Protein AF-A0A9K3CXF6-F1 (afdb_monomer_lite)

Foldseek 3Di:
DPPPPDPDDDDPVVVVVVVVVVVVVVVVVVVVVVVVVVVVVVVFVVLVVVLLVVCPVVPDPVVSVLQFLADPPPGDTGSDVVVSVVCCVVPPVPDDRDDHRDPPPPPPPPCPPPPPPPPDDDPDPDDDDDDDDDDDDDDDDDDDDDDDDDDDDDDDDDDDDDDDPDPPPPPDPPPPPVVPPPPDDDPVVVVVVVVVVVVVVVVVVVVVVVVVVVVVVPD

Sequence (219 aa):
MSGDNVPRSLSEAEVETLRAENRRLREELSQTKKKAKADRRLQSAYEIILRSATLADIPTQERVMAYLNRCTVCERVFGSYEYLAGHYQRRHPDCAIPPKPLPFERPEGTHVGVQACMPGVAKFTQTRTVQSVSIQTTTPEPSPSLPIAVPVPEEEAGESVIEQEEDVTPMRTLVYNVDQYAPIGGQDDIRAGFDHTRAQMAAEREAVLAELVGTRSLQ

Secondary structure (DSSP, 8-state):
-----PPPPPPHHHHHHHHHHHHHHHHHHHHHHHHHHHHHHHHHHHHHHHHHHHTTTSS-HHHHHHTSEE-TTT--EESSHHHHHHHHHHH-TTSPPPPPPPP----TT-----------S----------------PPPPPPPPPPP-----------------------------TT----SS-HHHHHHHHHHHHHHHHHHHHHHHHHHHHTTS--

Radius of gyration: 33.84 Å; chains: 1; bounding box: 85×51×113 Å

Organism: NCBI:txid797122

pLDDT: mean 72.16, std 19.99, range [36.88, 98.56]

Structure (mmCIF, N/CA/C/O backbone):
data_AF-A0A9K3CXF6-F1
#
_entry.id   AF-A0A9K3CXF6-F1
#
loop_
_atom_site.group_PDB
_atom_site.id
_atom_site.type_symbol
_atom_site.label_atom_id
_atom_site.label_alt_id
_atom_site.label_comp_id
_atom_site.label_asym_id
_atom_site.label_entity_id
_atom_site.label_seq_id
_atom_site.pdbx_PDB_ins_code
_atom_site.Cartn_x
_atom_site.Cartn_y
_atom_site.Cartn_z
_atom_site.occupancy
_atom_site.B_iso_or_equiv
_atom_site.auth_seq_id
_atom_site.auth_comp_id
_atom_site.auth_asym_id
_atom_site.auth_atom_id
_atom_site.pdbx_PDB_model_num
ATOM 1 N N . MET A 1 1 ? -5.591 -24.673 52.472 1.00 55.62 1 MET A N 1
ATOM 2 C CA . MET A 1 1 ? -6.217 -23.346 52.620 1.00 55.62 1 MET A CA 1
ATOM 3 C C . MET A 1 1 ? -6.667 -22.897 51.246 1.00 55.62 1 MET A C 1
ATOM 5 O O . MET A 1 1 ? -5.851 -22.417 50.473 1.00 55.62 1 MET A O 1
ATOM 9 N N . SER A 1 2 ? -7.923 -23.173 50.911 1.00 63.84 2 SER A N 1
ATOM 10 C CA . SER A 1 2 ? -8.539 -22.728 49.662 1.00 63.84 2 SER A CA 1
ATOM 11 C C . SER A 1 2 ? -9.077 -21.328 49.926 1.00 63.84 2 SER A C 1
ATOM 13 O O . SER A 1 2 ? -10.069 -21.183 50.628 1.00 63.84 2 SER A O 1
ATOM 15 N N . GLY A 1 3 ? -8.339 -20.303 49.502 1.00 68.81 3 GLY A N 1
ATOM 16 C CA . GLY A 1 3 ? -8.796 -18.922 49.615 1.00 68.81 3 GLY A CA 1
ATOM 17 C C . GLY A 1 3 ? -9.912 -18.688 48.609 1.00 68.81 3 GLY A C 1
ATOM 18 O O . GLY A 1 3 ? -9.666 -18.756 47.405 1.00 68.81 3 GLY A O 1
ATOM 19 N N . ASP A 1 4 ? -11.120 -18.443 49.107 1.00 66.69 4 ASP A N 1
ATOM 20 C CA . ASP A 1 4 ? -12.278 -18.076 48.301 1.00 66.69 4 ASP A CA 1
ATOM 21 C C . ASP A 1 4 ? -11.998 -16.754 47.578 1.00 66.69 4 ASP A C 1
ATOM 23 O O . ASP A 1 4 ? -12.095 -15.663 48.141 1.00 66.69 4 ASP A O 1
ATOM 27 N N . ASN A 1 5 ? -11.611 -16.855 46.309 1.00 78.25 5 ASN A N 1
ATOM 28 C CA . ASN A 1 5 ? -11.461 -15.711 45.425 1.00 78.25 5 ASN A CA 1
ATOM 29 C C . ASN A 1 5 ? -12.846 -15.344 44.886 1.00 78.25 5 ASN A C 1
ATOM 31 O O . ASN A 1 5 ? -13.216 -15.711 43.770 1.00 78.25 5 ASN A O 1
ATOM 35 N N . VAL A 1 6 ? -13.652 -14.697 45.728 1.00 75.88 6 VAL A N 1
ATOM 36 C CA . VAL A 1 6 ? -14.960 -14.190 45.315 1.00 75.88 6 VAL A CA 1
ATOM 37 C C . VAL A 1 6 ? -14.723 -13.019 44.355 1.00 75.88 6 VAL A C 1
ATOM 39 O O . VAL A 1 6 ? -14.112 -12.024 44.758 1.00 75.88 6 VAL A O 1
ATOM 42 N N . PRO A 1 7 ? -15.173 -13.101 43.089 1.00 80.69 7 PRO A N 1
ATOM 43 C CA . PRO A 1 7 ? -15.002 -12.014 42.141 1.00 80.69 7 PRO A CA 1
ATOM 44 C C . PRO A 1 7 ? -15.742 -10.778 42.653 1.00 80.69 7 PRO A C 1
ATOM 46 O O . PRO A 1 7 ? -16.943 -10.810 42.920 1.00 80.69 7 PRO A O 1
ATOM 49 N N . ARG A 1 8 ? -15.004 -9.676 42.799 1.00 90.00 8 ARG A N 1
ATOM 50 C CA . ARG A 1 8 ? -15.562 -8.376 43.168 1.00 90.00 8 ARG A CA 1
ATOM 51 C C . ARG A 1 8 ? -16.560 -7.943 42.094 1.00 90.00 8 ARG A C 1
ATOM 53 O O . ARG A 1 8 ? -16.172 -7.709 40.951 1.00 90.00 8 ARG A O 1
ATOM 60 N N . SER A 1 9 ? -17.829 -7.816 42.472 1.00 92.44 9 SER A N 1
ATOM 61 C CA . SER A 1 9 ? -18.866 -7.254 41.607 1.00 92.44 9 SER A CA 1
ATOM 62 C C . SER A 1 9 ? -18.515 -5.807 41.267 1.00 92.44 9 SER A C 1
ATOM 64 O O . SER A 1 9 ? -18.358 -4.978 42.165 1.00 92.44 9 SER A O 1
ATOM 66 N N . LEU A 1 10 ? -18.364 -5.518 39.976 1.00 95.31 10 LEU A N 1
ATOM 67 C CA . LEU A 1 10 ? -18.162 -4.160 39.482 1.00 95.31 10 LEU A CA 1
ATOM 68 C C . LEU A 1 10 ? -19.474 -3.381 39.573 1.00 95.31 10 LEU A C 1
ATOM 70 O O . LEU A 1 10 ? -20.551 -3.914 39.304 1.00 95.31 10 LEU A O 1
ATOM 74 N N . SER A 1 11 ? -19.371 -2.109 39.931 1.00 97.00 11 SER A N 1
ATOM 75 C CA . SER A 1 11 ? -20.481 -1.167 39.860 1.00 97.00 11 SER A CA 1
ATOM 76 C C . SER A 1 11 ? -20.859 -0.870 38.405 1.00 97.00 11 SER A C 1
ATOM 78 O O . SER A 1 11 ? -20.042 -0.961 37.488 1.00 97.00 11 SER A O 1
ATOM 80 N N . GLU A 1 12 ? -22.106 -0.461 38.182 1.00 96.25 12 GLU A N 1
ATOM 81 C CA . GLU A 1 12 ?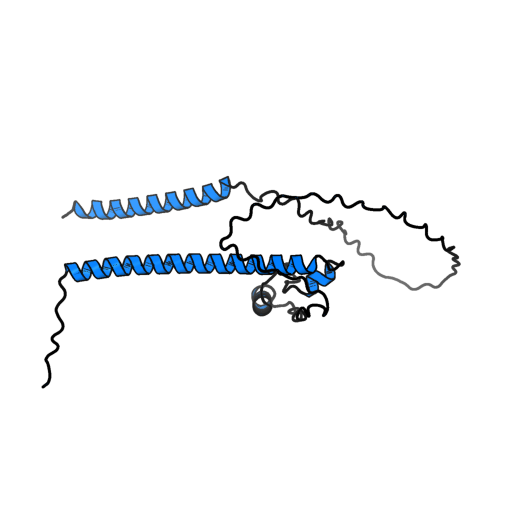 -22.594 -0.091 36.848 1.00 96.25 12 GLU A CA 1
ATOM 82 C C . GLU A 1 12 ? -21.786 1.067 36.229 1.00 96.25 12 GLU A C 1
ATOM 84 O O . GLU A 1 12 ? -21.497 1.061 35.031 1.00 96.25 12 GLU A O 1
ATOM 89 N N . ALA A 1 13 ? -21.323 2.008 37.060 1.00 97.00 13 ALA A N 1
ATOM 90 C CA . ALA A 1 13 ? -20.459 3.109 36.641 1.00 97.00 13 ALA A CA 1
ATOM 91 C C . ALA A 1 13 ? -19.081 2.631 36.142 1.00 97.00 13 ALA A C 1
ATOM 93 O O . ALA A 1 13 ? -18.570 3.139 35.140 1.00 97.00 13 ALA A O 1
ATOM 94 N N . GLU A 1 14 ? -18.486 1.630 36.799 1.00 97.62 14 GLU A N 1
ATOM 95 C CA . GLU A 1 14 ? -17.233 1.011 36.344 1.00 97.62 14 GLU A CA 1
ATOM 96 C C . GLU A 1 14 ? -17.436 0.295 35.003 1.00 97.62 14 GLU A C 1
ATOM 98 O O . GLU A 1 14 ? -16.611 0.429 34.098 1.00 97.62 14 GLU A O 1
ATOM 103 N N . VAL A 1 15 ? -18.564 -0.403 34.827 1.00 96.56 15 VAL A N 1
ATOM 104 C CA . VAL A 1 15 ? -18.892 -1.079 33.563 1.00 96.56 15 VAL A CA 1
ATOM 105 C C . VAL A 1 15 ? -19.051 -0.079 32.415 1.00 96.56 15 VAL A C 1
ATOM 107 O O . VAL A 1 15 ? -18.518 -0.319 31.329 1.00 96.56 15 VAL A O 1
ATOM 110 N N . GLU A 1 16 ? -19.737 1.048 32.622 1.00 97.50 16 GLU A N 1
ATOM 111 C CA . GLU A 1 16 ? -19.880 2.053 31.560 1.00 97.50 16 GLU A CA 1
ATOM 112 C C . GLU A 1 16 ? -18.550 2.744 31.237 1.00 97.50 16 GLU A C 1
ATOM 114 O O . GLU A 1 16 ? -18.241 2.963 30.063 1.00 97.50 16 GLU A O 1
ATOM 119 N N . THR A 1 17 ? -17.709 2.990 32.246 1.00 97.94 17 THR A N 1
ATOM 120 C CA . THR A 1 17 ? -16.352 3.520 32.039 1.00 97.94 17 THR A CA 1
ATOM 121 C C . THR A 1 17 ? -15.521 2.573 31.169 1.00 97.94 17 THR A C 1
ATOM 123 O O . THR A 1 17 ? -14.938 2.998 30.170 1.00 97.94 17 THR A O 1
ATOM 126 N N . LEU A 1 18 ? -15.546 1.269 31.465 1.00 97.88 18 LEU A N 1
ATOM 127 C CA . LEU A 1 18 ? -14.847 0.250 30.674 1.00 97.88 18 LEU A CA 1
ATOM 128 C C . LEU A 1 18 ? -15.393 0.125 29.245 1.00 97.88 18 LEU A C 1
ATOM 130 O O . LEU A 1 18 ? -14.634 -0.141 28.308 1.00 97.88 18 LEU A O 1
ATOM 134 N N . ARG A 1 19 ? -16.702 0.314 29.040 1.00 97.62 19 ARG A N 1
ATOM 135 C CA . ARG A 1 19 ? -17.304 0.337 27.696 1.00 97.62 19 ARG A CA 1
ATOM 136 C C . ARG A 1 19 ? -16.862 1.564 26.908 1.00 97.62 19 ARG A C 1
ATOM 138 O O . ARG A 1 19 ? -16.523 1.426 25.732 1.00 97.62 19 ARG A O 1
ATOM 145 N N . ALA A 1 20 ? -16.839 2.739 27.534 1.00 97.94 20 ALA A N 1
ATOM 146 C CA . ALA A 1 20 ? -16.355 3.968 26.916 1.00 97.94 20 ALA A CA 1
ATOM 147 C C . ALA A 1 20 ? -14.873 3.859 26.529 1.00 97.94 20 ALA A C 1
ATOM 149 O O . ALA A 1 20 ? -14.503 4.193 25.402 1.00 97.94 20 ALA A O 1
ATOM 150 N N . GLU A 1 21 ? -14.045 3.307 27.416 1.00 98.38 21 GLU A N 1
ATOM 151 C CA . GLU A 1 21 ? -12.635 3.042 27.140 1.00 98.38 21 GLU A CA 1
ATOM 152 C C . GLU A 1 21 ? -12.455 2.035 25.995 1.00 98.38 21 GLU A C 1
ATOM 154 O O . GLU A 1 21 ? -11.688 2.287 25.066 1.00 98.38 21 GLU A O 1
ATOM 159 N N . ASN A 1 22 ? -13.230 0.946 25.973 1.00 97.56 22 ASN A N 1
ATOM 160 C CA . ASN A 1 22 ? -13.214 -0.008 24.862 1.00 97.56 22 ASN A CA 1
ATOM 161 C C . ASN A 1 22 ? -13.588 0.636 23.520 1.00 97.56 22 ASN A C 1
ATOM 163 O O . ASN A 1 22 ? -12.978 0.313 22.497 1.00 97.56 22 ASN A O 1
ATOM 167 N N . ARG A 1 23 ? -14.582 1.537 23.495 1.00 98.44 23 ARG A N 1
ATOM 168 C CA . ARG A 1 23 ? -14.943 2.288 22.280 1.00 98.44 23 ARG A CA 1
ATOM 169 C C . ARG A 1 23 ? -13.767 3.144 21.805 1.00 98.44 23 ARG A C 1
ATOM 171 O O . ARG A 1 23 ? -13.360 3.012 20.652 1.00 98.44 23 ARG A O 1
ATOM 178 N N . ARG A 1 24 ? -13.158 3.918 22.709 1.00 98.56 24 ARG A N 1
ATOM 179 C CA . ARG A 1 24 ? -11.984 4.754 22.414 1.00 98.56 24 ARG A CA 1
ATOM 180 C C . ARG A 1 24 ? -10.809 3.932 21.873 1.00 98.56 24 ARG A C 1
ATOM 182 O O . ARG A 1 24 ? -10.245 4.280 20.840 1.00 98.56 24 ARG A O 1
ATOM 189 N N . LEU A 1 25 ? -10.464 2.822 22.526 1.00 98.38 25 LEU A N 1
ATOM 190 C CA . LEU A 1 25 ? -9.359 1.960 22.093 1.00 98.38 25 LEU A CA 1
ATOM 191 C C . LEU A 1 25 ? -9.610 1.361 20.704 1.00 98.38 25 LEU A C 1
ATOM 193 O O . LEU A 1 25 ? -8.692 1.273 19.890 1.00 98.38 25 LEU A O 1
ATOM 197 N N . ARG A 1 26 ? -10.854 0.981 20.386 1.00 98.06 26 ARG A N 1
ATOM 198 C CA . ARG A 1 26 ? -11.213 0.490 19.044 1.00 98.06 26 ARG A CA 1
ATOM 199 C C . ARG A 1 26 ? -11.057 1.567 17.972 1.00 98.06 26 ARG A C 1
ATOM 201 O O . ARG A 1 26 ? -10.592 1.259 16.872 1.00 98.06 26 ARG A O 1
ATOM 208 N N . GLU A 1 27 ? -11.421 2.808 18.275 1.00 98.44 27 GLU A N 1
ATOM 209 C CA . GLU A 1 27 ? -11.230 3.945 17.369 1.00 98.44 27 GLU A CA 1
ATOM 210 C C . GLU A 1 27 ? -9.746 4.235 17.135 1.00 98.44 27 GLU A C 1
ATOM 212 O O . GLU A 1 27 ? -9.322 4.355 15.985 1.00 98.44 27 GLU A O 1
ATOM 217 N N . GLU A 1 28 ? -8.938 4.251 18.194 1.00 98.06 28 GLU A N 1
ATOM 218 C CA . GLU A 1 28 ? -7.487 4.436 18.107 1.00 98.06 28 GLU A CA 1
ATOM 219 C C . GLU A 1 28 ? -6.826 3.323 17.276 1.00 98.06 28 GLU A C 1
ATOM 221 O O . GLU A 1 28 ? -6.026 3.579 16.373 1.00 98.06 28 GLU A O 1
ATOM 226 N N . LEU A 1 29 ? -7.238 2.071 17.481 1.00 97.81 29 LEU A N 1
ATOM 227 C CA . LEU A 1 29 ? -6.767 0.927 16.698 1.00 97.81 29 LEU A CA 1
ATOM 228 C C . LEU A 1 29 ? -7.183 1.043 15.217 1.00 97.81 29 LEU A C 1
ATOM 230 O O . LEU A 1 29 ? -6.407 0.745 14.307 1.00 97.81 29 LEU A O 1
ATOM 234 N N . SER A 1 30 ? -8.394 1.529 14.939 1.00 97.94 30 SER A N 1
ATOM 235 C CA . SER A 1 30 ? -8.843 1.824 13.572 1.00 97.94 30 SER A CA 1
ATOM 236 C C . SER A 1 30 ? -7.993 2.921 12.915 1.00 97.94 30 SER A C 1
ATOM 238 O O . SER A 1 30 ? -7.567 2.774 11.765 1.00 97.94 30 SER A O 1
ATOM 240 N N . GLN A 1 31 ? -7.682 3.996 13.644 1.00 97.94 31 GLN A N 1
ATOM 241 C CA . GLN A 1 31 ? -6.845 5.095 13.157 1.00 97.94 31 GLN A CA 1
ATOM 242 C C . GLN A 1 31 ? -5.403 4.650 12.890 1.00 97.94 31 GLN A C 1
ATOM 244 O O . GLN A 1 31 ? -4.870 4.911 11.808 1.00 97.94 31 GLN A O 1
ATOM 249 N N . THR A 1 32 ? -4.785 3.918 13.817 1.00 95.56 32 THR A N 1
ATOM 250 C CA . THR A 1 32 ? -3.423 3.387 13.642 1.00 95.56 32 THR A CA 1
ATOM 251 C C . THR A 1 32 ? -3.333 2.419 12.463 1.00 95.56 32 THR A C 1
ATOM 253 O O . THR A 1 32 ? -2.401 2.516 11.666 1.00 95.56 32 THR A O 1
ATOM 256 N N . LYS A 1 33 ? -4.340 1.558 12.254 1.00 97.31 33 LYS A N 1
ATOM 257 C CA . LYS A 1 33 ? -4.431 0.704 11.056 1.00 97.31 33 LYS A CA 1
ATOM 258 C C . LYS A 1 33 ? -4.517 1.513 9.760 1.00 97.31 33 LYS A C 1
ATOM 260 O O . LYS A 1 33 ? -3.844 1.170 8.785 1.00 97.31 33 LYS A O 1
ATOM 265 N N . LYS A 1 34 ? -5.323 2.582 9.730 1.00 96.44 34 LYS A N 1
ATOM 266 C CA . LYS A 1 34 ? -5.418 3.482 8.565 1.00 96.44 34 LYS A CA 1
ATOM 267 C C . LYS A 1 34 ? -4.073 4.153 8.276 1.00 96.44 34 LYS A C 1
ATOM 269 O O . LYS A 1 34 ? -3.644 4.145 7.122 1.00 96.44 34 LYS A O 1
ATOM 274 N N . LYS A 1 35 ? -3.388 4.651 9.311 1.00 96.06 35 LYS A N 1
ATOM 275 C CA . LYS A 1 35 ? -2.054 5.257 9.198 1.00 96.06 35 LYS A CA 1
ATOM 276 C C . LYS A 1 35 ? -1.018 4.260 8.674 1.00 96.06 35 LYS A C 1
ATOM 278 O O . LYS A 1 35 ? -0.408 4.515 7.645 1.00 96.06 35 LYS A O 1
ATOM 283 N N . ALA A 1 36 ? -0.920 3.073 9.273 1.00 95.75 36 ALA A N 1
ATOM 284 C CA . ALA A 1 36 ? 0.011 2.032 8.831 1.00 95.75 36 ALA A CA 1
ATOM 285 C C . ALA A 1 36 ? -0.213 1.613 7.365 1.00 95.75 36 ALA A C 1
ATOM 287 O O . ALA A 1 36 ? 0.735 1.324 6.635 1.00 95.75 36 ALA A O 1
ATOM 288 N N . LYS A 1 37 ? -1.470 1.596 6.900 1.00 95.75 37 LYS A N 1
ATOM 289 C CA . LYS A 1 37 ? -1.796 1.332 5.491 1.00 95.75 37 LYS A CA 1
ATOM 290 C C . LYS A 1 37 ? -1.326 2.458 4.564 1.00 95.75 37 LYS A C 1
ATOM 292 O O . LYS A 1 37 ? -0.877 2.161 3.458 1.00 95.75 37 LYS A O 1
ATOM 297 N N . ALA A 1 38 ? -1.446 3.718 4.982 1.00 93.38 38 ALA A N 1
ATOM 298 C CA . ALA A 1 38 ? -0.934 4.862 4.230 1.00 93.38 38 ALA A CA 1
ATOM 299 C C . ALA A 1 38 ? 0.603 4.847 4.171 1.00 93.38 38 ALA A C 1
ATOM 301 O O . ALA A 1 38 ? 1.163 4.962 3.084 1.00 93.38 38 ALA A O 1
ATOM 302 N N . ASP A 1 39 ? 1.266 4.576 5.296 1.00 90.44 39 ASP A N 1
ATOM 303 C CA . ASP A 1 39 ? 2.729 4.501 5.382 1.00 90.44 39 ASP A CA 1
ATOM 304 C C . ASP A 1 39 ? 3.295 3.400 4.474 1.00 90.44 39 ASP A C 1
ATOM 306 O O . ASP A 1 39 ? 4.235 3.640 3.719 1.00 90.44 39 ASP A O 1
ATOM 310 N N . ARG A 1 40 ? 2.668 2.213 4.440 1.00 91.50 40 ARG A N 1
ATOM 311 C CA . ARG A 1 40 ? 3.058 1.138 3.506 1.00 91.50 40 ARG A CA 1
ATOM 312 C C . ARG A 1 40 ? 2.939 1.550 2.037 1.00 91.50 40 ARG A C 1
ATOM 314 O O . ARG A 1 40 ? 3.759 1.139 1.220 1.00 91.50 40 ARG A O 1
ATOM 321 N N . ARG A 1 41 ? 1.922 2.343 1.679 1.00 88.31 41 ARG A N 1
ATOM 322 C CA . ARG A 1 41 ? 1.768 2.857 0.305 1.00 88.31 41 ARG A CA 1
ATOM 323 C C . ARG A 1 41 ? 2.874 3.849 -0.036 1.00 88.31 41 ARG A C 1
ATOM 325 O O . ARG A 1 41 ? 3.419 3.773 -1.131 1.00 88.31 41 ARG A O 1
ATOM 332 N N . LEU A 1 42 ? 3.215 4.733 0.900 1.00 87.44 42 LEU A N 1
ATOM 333 C CA . LEU A 1 42 ? 4.295 5.700 0.731 1.00 87.44 42 LEU A CA 1
ATOM 334 C C . LEU A 1 42 ? 5.656 5.004 0.592 1.00 87.44 42 LEU A C 1
ATOM 336 O O . LEU A 1 42 ? 6.401 5.315 -0.331 1.00 87.44 42 LEU A O 1
ATOM 340 N N . GLN A 1 43 ? 5.948 4.017 1.445 1.00 84.50 43 GLN A N 1
ATOM 341 C CA . GLN A 1 43 ? 7.165 3.202 1.350 1.00 84.50 43 GLN A CA 1
ATOM 342 C C . GLN A 1 43 ? 7.258 2.482 0.005 1.00 84.50 43 GLN A C 1
ATOM 344 O O . GLN A 1 43 ? 8.287 2.557 -0.657 1.00 84.50 43 GLN A O 1
ATOM 349 N N . SER A 1 44 ? 6.167 1.855 -0.445 1.00 84.38 44 SER A N 1
ATOM 350 C CA . SER A 1 44 ? 6.139 1.197 -1.754 1.00 84.38 44 SER A CA 1
ATOM 351 C C . SER A 1 44 ? 6.376 2.177 -2.908 1.00 84.38 44 SER A C 1
ATOM 353 O O . SER A 1 44 ? 7.043 1.808 -3.870 1.00 84.38 44 SER A O 1
ATOM 355 N N . ALA A 1 45 ? 5.851 3.404 -2.838 1.00 80.31 45 ALA A N 1
ATOM 356 C CA . ALA A 1 45 ? 6.115 4.429 -3.847 1.00 80.31 45 ALA A CA 1
ATOM 357 C C . ALA A 1 45 ? 7.586 4.872 -3.826 1.00 80.31 45 ALA A C 1
ATOM 359 O O . ALA A 1 45 ? 8.212 4.975 -4.879 1.00 80.31 45 ALA A O 1
ATOM 360 N N . TYR A 1 46 ? 8.153 5.070 -2.635 1.00 75.31 46 TYR A N 1
ATOM 361 C CA . TYR A 1 46 ? 9.555 5.441 -2.470 1.00 75.31 46 TYR A CA 1
ATOM 362 C C . TYR A 1 46 ? 10.505 4.357 -2.993 1.00 75.31 46 TYR A C 1
ATOM 364 O O . TYR A 1 46 ? 11.458 4.677 -3.694 1.00 75.31 46 TYR A O 1
ATOM 372 N N . GLU A 1 47 ? 10.216 3.076 -2.745 1.00 78.81 47 GLU A N 1
ATOM 373 C CA . GLU A 1 47 ? 10.990 1.965 -3.312 1.00 78.81 47 GLU A CA 1
ATOM 374 C C . GLU A 1 47 ? 10.968 1.953 -4.843 1.00 78.81 47 GLU A C 1
ATOM 376 O O . GLU A 1 47 ? 11.994 1.692 -5.470 1.00 78.81 47 GLU A O 1
ATOM 381 N N . ILE A 1 48 ? 9.822 2.256 -5.459 1.00 78.94 48 ILE A N 1
ATOM 382 C CA . ILE A 1 48 ? 9.711 2.347 -6.920 1.00 78.94 48 ILE A CA 1
ATOM 383 C C . ILE A 1 48 ? 10.558 3.511 -7.442 1.00 78.94 48 ILE A C 1
ATOM 385 O O . ILE A 1 48 ? 11.323 3.325 -8.388 1.00 78.94 48 ILE A O 1
ATOM 389 N N . ILE A 1 49 ? 10.466 4.684 -6.805 1.00 74.94 49 ILE A N 1
ATOM 390 C CA . ILE A 1 49 ? 11.257 5.864 -7.176 1.00 74.94 49 ILE A CA 1
ATOM 391 C C . ILE A 1 49 ? 12.751 5.562 -7.039 1.00 74.94 49 ILE A C 1
ATOM 393 O O . ILE A 1 49 ? 13.501 5.791 -7.984 1.00 74.94 49 ILE A O 1
ATOM 397 N N . LEU A 1 50 ? 13.187 4.989 -5.915 1.00 73.19 50 LEU A N 1
ATOM 398 C CA . LEU A 1 50 ? 14.586 4.621 -5.705 1.00 73.19 50 LEU A CA 1
ATOM 399 C C . LEU A 1 50 ? 15.081 3.623 -6.750 1.00 73.19 50 LEU A C 1
ATOM 401 O O . LEU A 1 50 ? 16.154 3.837 -7.306 1.00 73.19 50 LEU A O 1
ATOM 405 N N . ARG A 1 51 ? 14.296 2.583 -7.069 1.00 71.88 51 ARG A N 1
ATOM 406 C CA . ARG A 1 51 ? 14.647 1.646 -8.147 1.00 71.88 51 ARG A CA 1
ATOM 407 C C . ARG A 1 51 ? 14.789 2.374 -9.478 1.00 71.88 51 ARG A C 1
ATOM 409 O O . ARG A 1 51 ? 15.774 2.159 -10.170 1.00 71.88 51 ARG A O 1
ATOM 416 N N . SER A 1 52 ? 13.864 3.271 -9.819 1.00 69.00 52 SER A N 1
ATOM 417 C CA . S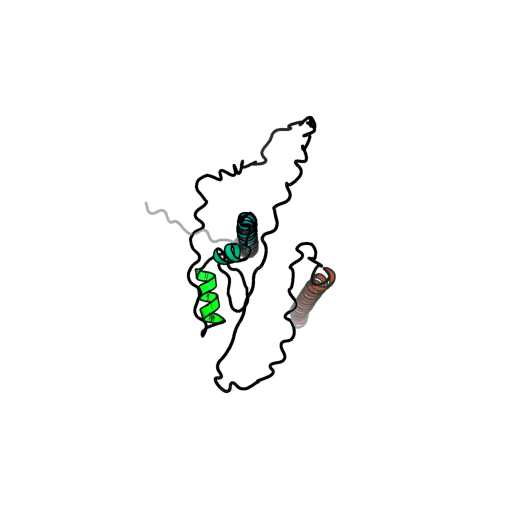ER A 1 52 ? 13.965 4.045 -11.062 1.00 69.00 52 SER A CA 1
ATOM 418 C C . SER A 1 52 ? 15.182 4.980 -11.089 1.00 69.00 52 SER A C 1
ATOM 420 O O . SER A 1 52 ? 15.852 5.065 -12.112 1.00 69.00 52 SER A O 1
ATOM 422 N N . ALA A 1 53 ? 15.528 5.607 -9.961 1.00 66.12 53 ALA A N 1
ATOM 423 C CA . ALA A 1 53 ? 16.665 6.516 -9.850 1.00 66.12 53 ALA A CA 1
ATOM 424 C C . ALA A 1 53 ? 18.010 5.779 -9.936 1.00 66.12 53 ALA A C 1
ATOM 426 O O . ALA A 1 53 ? 18.903 6.235 -10.640 1.00 66.12 53 ALA A O 1
ATOM 427 N N . THR A 1 54 ? 18.152 4.606 -9.302 1.00 63.44 54 THR A N 1
ATOM 428 C CA . THR A 1 54 ? 19.370 3.776 -9.431 1.00 63.44 54 THR A CA 1
ATOM 429 C C . THR A 1 54 ? 19.615 3.278 -10.851 1.00 63.44 54 THR A C 1
ATOM 431 O O . THR A 1 54 ? 20.724 2.880 -11.187 1.00 63.44 54 THR A O 1
ATOM 434 N N . LEU A 1 55 ? 18.574 3.280 -11.679 1.00 61.94 55 LEU A N 1
ATOM 435 C CA . LEU A 1 55 ? 18.635 2.842 -13.062 1.00 61.94 55 LEU A CA 1
ATOM 436 C C . LEU A 1 55 ? 18.863 4.019 -14.033 1.00 61.94 55 LEU A C 1
ATOM 438 O O . LEU A 1 55 ? 19.102 3.773 -15.210 1.00 61.94 55 LEU A O 1
ATOM 442 N N . ALA A 1 56 ? 18.837 5.274 -13.563 1.00 60.56 56 ALA A N 1
ATOM 443 C CA . ALA A 1 56 ? 19.036 6.462 -14.399 1.00 60.56 56 ALA A CA 1
ATOM 444 C C . ALA A 1 56 ? 20.468 6.592 -14.958 1.00 60.56 56 ALA A C 1
ATOM 446 O O . ALA A 1 56 ? 20.645 7.169 -16.026 1.00 60.56 56 ALA A O 1
ATOM 447 N N . ASP A 1 57 ? 21.469 5.998 -14.296 1.00 59.12 57 ASP A N 1
ATOM 448 C CA . ASP A 1 57 ? 22.850 5.919 -14.804 1.00 59.12 57 ASP A CA 1
ATOM 449 C C . ASP A 1 57 ? 23.036 4.823 -15.872 1.00 59.12 57 ASP A C 1
ATOM 451 O O . ASP A 1 57 ? 24.113 4.689 -16.457 1.00 59.12 57 ASP A O 1
ATOM 455 N N . ILE A 1 58 ? 22.000 4.019 -16.151 1.00 58.97 58 ILE A N 1
ATOM 456 C CA . ILE A 1 58 ? 22.028 3.044 -17.241 1.00 58.97 58 ILE A CA 1
ATOM 457 C C . ILE A 1 58 ? 21.591 3.768 -18.524 1.00 58.97 58 ILE A C 1
ATOM 459 O O . ILE A 1 58 ? 20.428 4.153 -18.633 1.00 58.97 58 ILE A O 1
ATOM 463 N N . PRO A 1 59 ? 22.467 3.912 -19.536 1.00 55.31 59 PRO A N 1
ATOM 464 C CA . PRO A 1 59 ? 22.256 4.791 -20.695 1.00 55.31 59 PRO A CA 1
ATOM 465 C C . PRO A 1 59 ? 21.131 4.356 -21.655 1.00 55.31 59 PRO A C 1
ATOM 467 O O . PRO A 1 59 ? 20.970 4.934 -22.723 1.00 55.31 59 PRO A O 1
ATOM 470 N N . THR A 1 60 ? 20.344 3.334 -21.309 1.00 66.00 60 THR A N 1
ATOM 471 C CA . THR A 1 60 ? 19.231 2.837 -22.126 1.00 66.00 60 THR A CA 1
ATOM 472 C C . THR A 1 60 ? 18.001 2.599 -21.254 1.00 66.00 60 THR A C 1
ATOM 474 O O . THR A 1 60 ? 17.976 1.712 -20.401 1.00 66.00 60 THR A O 1
ATOM 477 N N . GLN A 1 61 ? 16.948 3.381 -21.505 1.00 64.44 61 GLN A N 1
ATOM 478 C CA . GLN A 1 61 ? 15.628 3.268 -20.872 1.00 64.44 61 GLN A CA 1
ATOM 479 C C . GLN A 1 61 ? 15.061 1.834 -20.932 1.00 64.44 61 GLN A C 1
ATOM 481 O O . GLN A 1 61 ? 14.361 1.398 -20.020 1.00 64.44 61 GLN A O 1
ATOM 486 N N . GLU A 1 62 ? 15.414 1.063 -21.963 1.00 67.62 62 GLU A N 1
ATOM 487 C CA . GLU A 1 62 ? 15.023 -0.343 -22.119 1.00 67.62 62 GLU A CA 1
ATOM 488 C C . GLU A 1 62 ? 15.603 -1.256 -21.033 1.00 67.62 62 GLU A C 1
ATOM 490 O O . GLU A 1 62 ? 14.896 -2.116 -20.503 1.00 67.62 62 GLU A O 1
ATOM 495 N N . ARG A 1 63 ? 16.863 -1.042 -20.630 1.00 67.38 63 ARG A N 1
ATOM 496 C CA . ARG A 1 63 ? 17.482 -1.831 -19.557 1.00 67.38 63 ARG A CA 1
ATOM 497 C C . ARG A 1 63 ? 16.812 -1.558 -18.221 1.00 67.38 63 ARG A C 1
ATOM 499 O O . ARG A 1 63 ? 16.565 -2.492 -17.472 1.00 67.38 63 ARG A O 1
ATOM 506 N N . VAL A 1 64 ? 16.447 -0.306 -17.950 1.00 68.38 64 VAL A N 1
ATOM 507 C CA . VAL A 1 64 ? 15.707 0.091 -16.741 1.00 68.38 64 VAL A CA 1
ATOM 508 C C . VAL A 1 64 ? 14.388 -0.674 -16.625 1.00 68.38 64 VAL A C 1
ATOM 510 O O . VAL A 1 64 ? 14.061 -1.208 -15.565 1.00 68.38 64 VAL A O 1
ATOM 513 N N . MET A 1 65 ? 13.648 -0.776 -17.730 1.00 70.94 65 MET A N 1
ATOM 514 C CA . MET A 1 65 ? 12.357 -1.465 -17.763 1.00 70.94 65 MET A CA 1
ATOM 515 C C . MET A 1 65 ? 12.481 -2.972 -17.515 1.00 70.94 65 MET A C 1
ATOM 517 O O . MET A 1 65 ? 11.566 -3.555 -16.936 1.00 70.94 65 MET A O 1
ATOM 521 N N . ALA A 1 66 ? 13.615 -3.588 -17.865 1.00 75.56 66 ALA A N 1
ATOM 522 C CA . ALA A 1 66 ? 13.867 -5.010 -17.630 1.00 75.56 66 ALA A CA 1
ATOM 523 C C . ALA A 1 66 ? 14.015 -5.378 -16.139 1.00 75.56 66 ALA A C 1
ATOM 525 O O . ALA A 1 66 ? 13.801 -6.533 -15.775 1.00 75.56 66 ALA A O 1
ATOM 526 N N . TYR A 1 67 ? 14.345 -4.416 -15.267 1.00 77.00 67 TYR A N 1
ATOM 527 C CA . TYR A 1 67 ? 14.507 -4.646 -13.822 1.00 77.00 67 TYR A CA 1
ATOM 528 C C . TYR A 1 67 ? 13.248 -4.332 -12.999 1.00 77.00 67 TYR A C 1
ATOM 530 O O . TYR A 1 67 ? 13.210 -4.579 -11.790 1.00 77.00 67 TYR A O 1
ATOM 538 N N . LEU A 1 68 ? 12.204 -3.778 -13.621 1.00 83.25 68 LEU A N 1
ATOM 539 C CA . LEU A 1 68 ? 10.963 -3.417 -12.941 1.00 83.25 68 LEU A CA 1
ATOM 540 C C . LEU A 1 68 ? 9.912 -4.519 -13.103 1.00 83.25 68 LEU A C 1
ATOM 542 O O . LEU A 1 68 ? 9.708 -5.059 -14.185 1.00 83.25 68 LEU A O 1
ATOM 546 N N . ASN A 1 69 ? 9.164 -4.808 -12.033 1.00 90.25 69 ASN A N 1
ATOM 547 C CA . ASN A 1 69 ? 7.981 -5.668 -12.127 1.00 90.25 69 ASN A CA 1
ATOM 548 C C . ASN A 1 69 ? 6.841 -4.864 -12.774 1.00 90.25 69 ASN A C 1
ATOM 550 O O . ASN A 1 69 ? 5.996 -4.312 -12.068 1.00 90.25 69 ASN A O 1
ATOM 554 N N . ARG A 1 70 ? 6.845 -4.735 -14.101 1.00 90.19 70 ARG A N 1
ATOM 555 C CA . ARG A 1 70 ? 5.883 -3.936 -14.875 1.00 90.19 70 ARG A CA 1
ATOM 556 C C . ARG A 1 70 ? 4.952 -4.835 -15.685 1.00 90.19 70 ARG A C 1
ATOM 558 O O . ARG A 1 70 ? 5.380 -5.838 -16.243 1.00 90.19 70 ARG A O 1
ATOM 565 N N . CYS A 1 71 ? 3.677 -4.466 -15.767 1.00 93.31 71 CYS A N 1
ATOM 566 C CA . CYS A 1 71 ? 2.739 -5.089 -16.697 1.00 93.31 71 CYS A CA 1
ATOM 567 C C . CYS A 1 71 ? 2.985 -4.566 -18.113 1.00 93.31 71 CYS A C 1
ATOM 569 O O . CYS A 1 71 ? 2.968 -3.359 -18.323 1.00 93.31 71 CYS A O 1
ATOM 571 N N . THR A 1 72 ? 3.184 -5.452 -19.084 1.00 92.12 72 THR A N 1
ATOM 572 C CA . THR A 1 72 ? 3.409 -5.075 -20.489 1.00 92.12 72 THR A CA 1
ATOM 573 C C . THR A 1 72 ? 2.127 -4.666 -21.214 1.00 92.12 72 THR A C 1
ATOM 575 O O . THR A 1 72 ? 2.208 -4.041 -22.261 1.00 92.12 72 THR A O 1
ATOM 578 N N . VAL A 1 73 ? 0.953 -4.980 -20.654 1.00 94.00 73 VAL A N 1
ATOM 579 C CA . VAL A 1 73 ? -0.353 -4.670 -21.263 1.00 94.00 73 VAL A CA 1
ATOM 580 C C . VAL A 1 73 ? -0.877 -3.299 -20.830 1.00 94.00 73 VAL A C 1
ATOM 582 O O . VAL A 1 73 ? -1.351 -2.531 -21.656 1.00 94.00 73 VAL A O 1
ATOM 585 N N . CYS A 1 74 ? -0.809 -2.979 -19.531 1.00 93.44 74 CYS A N 1
ATOM 586 C CA . CYS A 1 74 ? -1.319 -1.712 -18.979 1.00 93.44 74 CYS A CA 1
ATOM 587 C C . CYS A 1 74 ? -0.240 -0.826 -18.345 1.00 93.44 74 CYS A C 1
ATOM 589 O O . CYS A 1 74 ? -0.556 0.142 -17.655 1.00 93.44 74 CYS A O 1
ATOM 591 N N . GLU A 1 75 ? 1.030 -1.194 -18.515 1.00 88.50 75 GLU A N 1
ATOM 592 C CA . GLU A 1 75 ? 2.207 -0.411 -18.126 1.00 88.50 75 GLU A CA 1
ATOM 593 C C . GLU A 1 75 ? 2.386 -0.138 -16.624 1.00 88.50 75 GLU A C 1
ATOM 595 O O . GLU A 1 75 ? 3.322 0.552 -16.215 1.00 88.50 75 GLU A O 1
ATOM 600 N N . ARG A 1 76 ? 1.534 -0.716 -15.772 1.00 87.94 76 ARG A N 1
ATOM 601 C CA . ARG A 1 76 ? 1.562 -0.509 -14.322 1.00 87.94 76 ARG A CA 1
ATOM 602 C C . ARG A 1 76 ? 2.778 -1.178 -13.677 1.00 87.94 76 ARG A C 1
ATOM 604 O O . ARG A 1 76 ? 3.059 -2.343 -13.949 1.00 87.94 76 ARG A O 1
ATOM 611 N N . VAL A 1 77 ? 3.456 -0.462 -12.777 1.00 87.62 77 VAL A N 1
ATOM 612 C CA . VAL A 1 77 ? 4.632 -0.951 -12.034 1.00 87.62 77 VAL A CA 1
ATOM 613 C C . VAL A 1 77 ? 4.230 -1.449 -10.644 1.00 87.62 77 VAL A C 1
ATOM 615 O O . VAL A 1 77 ? 3.394 -0.846 -9.967 1.00 87.62 77 VAL A O 1
ATOM 618 N N . PHE A 1 78 ? 4.840 -2.550 -10.211 1.00 87.88 78 PHE A N 1
ATOM 619 C CA . PHE A 1 78 ? 4.582 -3.215 -8.939 1.00 87.88 78 PHE A CA 1
ATOM 620 C C . PHE A 1 78 ? 5.864 -3.320 -8.103 1.00 87.88 78 PHE A C 1
ATOM 622 O O . PHE A 1 78 ? 6.966 -3.490 -8.624 1.00 87.88 78 PHE A O 1
ATOM 629 N N . GLY A 1 79 ? 5.724 -3.265 -6.776 1.00 83.50 79 GLY A N 1
ATOM 630 C CA . GLY A 1 79 ? 6.860 -3.430 -5.860 1.00 83.50 79 GLY A CA 1
ATOM 631 C C . GLY A 1 79 ? 7.439 -4.852 -5.860 1.00 83.50 79 GLY A C 1
ATOM 632 O O . GLY A 1 79 ? 8.650 -5.021 -5.704 1.00 83.50 79 GLY A O 1
ATOM 633 N N . SER A 1 80 ? 6.596 -5.864 -6.113 1.00 88.44 80 SER A N 1
ATOM 634 C CA . SER A 1 80 ? 6.984 -7.281 -6.127 1.00 88.44 80 SER A CA 1
ATOM 635 C C . SER A 1 80 ? 6.398 -8.056 -7.304 1.00 88.44 80 SER A C 1
ATOM 637 O O . SER A 1 80 ? 5.329 -7.711 -7.817 1.00 88.44 80 SER A O 1
ATOM 639 N N . TYR A 1 81 ? 7.075 -9.141 -7.677 1.00 92.88 81 TYR A N 1
ATOM 640 C CA . TYR A 1 81 ? 6.670 -10.019 -8.771 1.00 92.88 81 TYR A CA 1
ATOM 641 C C . TYR A 1 81 ? 5.371 -10.779 -8.462 1.00 92.88 81 TYR A C 1
ATOM 643 O O . TYR A 1 81 ? 4.535 -10.946 -9.344 1.00 92.88 81 TYR A O 1
ATOM 651 N N . GLU A 1 82 ? 5.117 -11.167 -7.207 1.00 95.56 82 GLU A N 1
ATOM 652 C CA . GLU A 1 82 ? 3.873 -11.860 -6.833 1.00 95.56 82 GLU A CA 1
ATOM 653 C C . GLU A 1 82 ? 2.642 -10.966 -7.053 1.00 95.56 82 GLU A C 1
ATOM 655 O O . GLU A 1 82 ? 1.584 -11.434 -7.481 1.00 95.56 82 GLU A O 1
ATOM 660 N N . TYR A 1 83 ? 2.781 -9.654 -6.820 1.00 94.62 83 TYR A N 1
ATOM 661 C CA . TYR A 1 83 ? 1.717 -8.689 -7.104 1.00 94.62 83 TYR A CA 1
ATOM 662 C C . TYR A 1 83 ? 1.479 -8.514 -8.605 1.00 94.62 83 TYR A C 1
ATOM 664 O O . TYR A 1 83 ? 0.322 -8.387 -9.011 1.00 94.62 83 TYR A O 1
ATOM 672 N N . LEU A 1 84 ? 2.542 -8.539 -9.414 1.00 95.75 84 LEU A N 1
ATOM 673 C CA . LEU A 1 84 ? 2.448 -8.538 -10.874 1.00 95.75 84 LEU A CA 1
ATOM 674 C C . LEU A 1 84 ? 1.729 -9.802 -11.372 1.00 95.75 84 LEU A C 1
ATOM 676 O O . LEU A 1 84 ? 0.760 -9.698 -12.120 1.00 95.75 84 LEU A O 1
ATOM 680 N N . ALA A 1 85 ? 2.121 -10.983 -10.891 1.00 97.00 85 ALA A N 1
ATOM 681 C CA . ALA A 1 85 ? 1.500 -12.249 -11.274 1.00 97.00 85 ALA A CA 1
ATOM 682 C C . ALA A 1 85 ? -0.000 -12.285 -10.928 1.00 97.00 85 ALA A C 1
ATOM 684 O O . ALA A 1 85 ? -0.841 -12.580 -11.778 1.00 97.00 85 ALA A O 1
ATOM 685 N N . GLY A 1 86 ? -0.364 -11.880 -9.706 1.00 97.56 86 GLY A N 1
ATOM 686 C CA . GLY A 1 86 ? -1.769 -11.768 -9.305 1.00 97.56 86 GLY A CA 1
ATOM 687 C C . GLY A 1 86 ? -2.537 -10.659 -10.040 1.00 97.56 86 GLY A C 1
ATOM 688 O O . GLY A 1 86 ? -3.769 -10.672 -10.080 1.00 97.56 86 GLY A O 1
ATOM 689 N N . HIS A 1 87 ? -1.853 -9.660 -10.604 1.00 97.50 87 HIS A N 1
ATOM 690 C CA . HIS A 1 87 ? -2.474 -8.673 -11.485 1.00 97.50 87 HIS A CA 1
ATOM 691 C C . HIS A 1 87 ? -2.837 -9.289 -12.842 1.00 97.50 87 HIS A C 1
ATOM 693 O O . HIS A 1 87 ? -3.987 -9.134 -13.250 1.00 97.50 87 HIS A O 1
ATOM 699 N N . TYR A 1 88 ? -1.930 -10.044 -13.474 1.00 98.00 88 TYR A N 1
ATOM 700 C CA . TYR A 1 88 ? -2.212 -10.746 -14.733 1.00 98.00 88 TYR A CA 1
ATOM 701 C C . TYR A 1 88 ? -3.382 -11.716 -14.587 1.00 98.00 88 TYR A C 1
ATOM 703 O O . TYR A 1 88 ? -4.358 -11.594 -15.315 1.00 98.00 88 TYR A O 1
ATOM 711 N N . GLN A 1 89 ? -3.380 -12.565 -13.558 1.00 97.62 89 GLN A N 1
ATOM 712 C CA . GLN A 1 89 ? -4.471 -13.524 -13.330 1.00 97.62 89 GLN A CA 1
ATOM 713 C C . GLN A 1 89 ? -5.865 -12.878 -13.241 1.00 97.62 89 GLN A C 1
ATOM 715 O O . GLN A 1 89 ? -6.855 -13.493 -13.618 1.00 97.62 89 GLN A O 1
ATOM 720 N N . ARG A 1 90 ? -5.966 -11.643 -12.727 1.00 98.06 90 ARG A N 1
ATOM 721 C CA . ARG A 1 90 ? -7.255 -10.953 -12.530 1.00 98.06 90 ARG A CA 1
ATOM 722 C C . ARG A 1 90 ? -7.640 -10.000 -13.655 1.00 98.06 90 ARG A C 1
ATOM 724 O O . ARG A 1 90 ? -8.817 -9.688 -13.787 1.00 98.06 90 ARG A O 1
ATOM 731 N N . ARG A 1 91 ? -6.664 -9.429 -14.363 1.00 97.81 91 ARG A N 1
ATOM 732 C CA . ARG A 1 91 ? -6.886 -8.347 -15.341 1.00 97.81 91 ARG A CA 1
ATOM 733 C C . ARG A 1 91 ? -6.526 -8.738 -16.769 1.00 97.81 91 ARG A C 1
ATOM 735 O O . ARG A 1 91 ? -7.064 -8.132 -17.686 1.00 97.81 91 ARG A O 1
ATOM 742 N N . HIS A 1 92 ? -5.650 -9.723 -16.938 1.00 97.19 92 HIS A N 1
ATOM 743 C CA . HIS A 1 92 ? -5.113 -10.184 -18.215 1.00 97.19 92 HIS A CA 1
ATOM 744 C C . HIS A 1 92 ? -5.006 -11.725 -18.215 1.00 97.19 92 HIS A C 1
ATOM 746 O O . HIS A 1 92 ? -3.897 -12.248 -18.331 1.00 97.19 92 HIS A O 1
ATOM 752 N N . PRO A 1 93 ? -6.122 -12.458 -18.006 1.00 97.44 93 PRO A N 1
ATOM 753 C CA . PRO A 1 93 ? -6.091 -13.913 -17.821 1.00 97.44 93 PRO A CA 1
ATOM 754 C C . PRO A 1 93 ? -5.540 -14.661 -19.042 1.00 97.44 93 PRO A C 1
ATOM 756 O O . PRO A 1 93 ? -4.925 -15.710 -18.877 1.00 97.44 93 PRO A O 1
ATOM 759 N N . ASP A 1 94 ? -5.701 -14.090 -20.237 1.00 97.56 94 ASP A N 1
ATOM 760 C CA . ASP A 1 94 ? -5.256 -14.682 -21.504 1.00 97.56 94 ASP A CA 1
ATOM 761 C C . ASP A 1 94 ? -3.824 -14.277 -21.890 1.00 97.56 94 ASP A C 1
ATOM 763 O O . ASP A 1 94 ? -3.284 -14.740 -22.893 1.00 97.56 94 ASP A O 1
ATOM 767 N N . CYS A 1 95 ? -3.184 -13.397 -21.113 1.00 96.88 95 CYS A N 1
ATOM 768 C CA . CYS A 1 95 ? -1.829 -12.938 -21.392 1.00 96.88 95 CYS A CA 1
ATOM 769 C C . CYS A 1 95 ? -0.801 -13.740 -20.590 1.00 96.88 95 CYS A C 1
ATOM 771 O O . CYS A 1 95 ? -0.942 -13.936 -19.380 1.00 96.88 95 CYS A O 1
ATOM 773 N N . ALA A 1 96 ? 0.293 -14.127 -21.247 1.00 96.62 96 ALA A N 1
ATOM 774 C CA . ALA A 1 96 ? 1.429 -14.733 -20.567 1.00 96.62 96 ALA A CA 1
ATOM 775 C C . ALA A 1 96 ? 2.056 -13.739 -19.577 1.00 96.62 96 ALA A C 1
ATOM 777 O O . ALA A 1 96 ? 2.329 -12.583 -19.912 1.00 96.62 96 ALA A O 1
ATOM 778 N N . ILE A 1 97 ? 2.287 -14.203 -18.349 1.00 95.69 97 ILE A N 1
ATOM 779 C CA . ILE A 1 97 ? 2.969 -13.415 -17.321 1.00 95.69 97 ILE A CA 1
ATOM 780 C C . ILE A 1 97 ? 4.441 -13.292 -17.739 1.00 95.69 97 ILE A C 1
ATOM 782 O O . ILE A 1 97 ? 5.070 -14.324 -17.996 1.00 95.69 97 ILE A O 1
ATOM 786 N N . PRO A 1 98 ? 5.005 -12.073 -17.822 1.00 92.19 98 PRO A N 1
ATOM 787 C CA . PRO A 1 98 ? 6.407 -11.894 -18.181 1.00 92.19 98 PRO A CA 1
ATOM 788 C C . PRO A 1 98 ? 7.309 -12.588 -17.153 1.00 92.19 98 PRO A C 1
ATOM 790 O O . PRO A 1 98 ? 6.943 -12.639 -15.979 1.00 92.19 98 PRO A O 1
ATOM 793 N N . PRO A 1 99 ? 8.481 -13.111 -17.558 1.00 91.88 99 PRO A N 1
ATOM 794 C CA . PRO A 1 99 ? 9.389 -13.788 -16.641 1.00 91.88 99 PRO A CA 1
ATOM 795 C C . PRO A 1 99 ? 9.842 -12.853 -15.515 1.00 91.88 99 PRO A C 1
ATOM 797 O O . PRO A 1 99 ? 9.886 -11.630 -15.667 1.00 91.88 99 PRO A O 1
ATOM 800 N N . LYS A 1 100 ? 10.196 -13.441 -14.368 1.00 91.25 100 LYS A N 1
ATOM 801 C CA . LYS A 1 100 ? 10.684 -12.683 -13.214 1.00 91.25 100 LYS A CA 1
ATOM 802 C C . LYS A 1 100 ? 11.933 -11.880 -13.608 1.00 91.25 100 LYS A C 1
ATOM 804 O O . LYS A 1 100 ? 12.862 -12.487 -14.145 1.00 91.25 100 LYS A O 1
ATOM 809 N N . PRO A 1 101 ? 11.979 -10.561 -13.327 1.00 83.69 101 PRO A N 1
ATOM 810 C CA . PRO A 1 101 ? 13.167 -9.753 -13.565 1.00 83.69 101 PRO A CA 1
ATOM 811 C C . PRO A 1 101 ? 14.384 -10.376 -12.890 1.00 83.69 101 PRO A C 1
ATOM 813 O O . PRO A 1 101 ? 14.275 -10.899 -11.773 1.00 83.69 101 PRO A O 1
ATOM 816 N N . LEU A 1 102 ? 15.539 -10.306 -13.553 1.00 79.12 102 LEU A N 1
ATOM 817 C CA . LEU A 1 102 ? 16.791 -10.737 -12.944 1.00 79.12 102 LEU A CA 1
ATOM 818 C C . LEU A 1 102 ? 17.023 -9.935 -11.655 1.00 79.12 102 LEU A C 1
ATOM 820 O O . LEU A 1 102 ? 16.727 -8.732 -11.624 1.00 79.12 102 LEU A O 1
ATOM 824 N N . PRO A 1 103 ? 17.519 -10.576 -10.581 1.00 76.06 103 PRO A N 1
ATOM 825 C CA . PRO A 1 103 ? 17.943 -9.833 -9.408 1.00 76.06 103 PRO A CA 1
ATOM 826 C C . PRO A 1 103 ? 18.948 -8.771 -9.860 1.00 76.06 103 PRO A C 1
ATOM 828 O O . PRO A 1 103 ? 19.827 -9.046 -10.674 1.00 76.06 103 PRO A O 1
ATOM 831 N N . PHE A 1 104 ? 18.781 -7.543 -9.370 1.00 67.94 104 PHE A N 1
ATOM 832 C CA . PHE A 1 104 ? 19.758 -6.492 -9.615 1.00 67.94 104 PHE A CA 1
ATOM 833 C C . PHE A 1 104 ? 21.045 -6.878 -8.884 1.00 67.94 104 PHE A C 1
ATOM 835 O O . PHE A 1 104 ? 21.203 -6.616 -7.690 1.00 67.94 104 PHE A O 1
ATOM 842 N N . GLU A 1 105 ? 21.942 -7.557 -9.590 1.00 67.69 105 GLU A N 1
ATOM 843 C CA . GLU A 1 105 ? 23.317 -7.721 -9.157 1.00 67.69 105 GLU A CA 1
ATOM 844 C C . GLU A 1 105 ? 23.960 -6.348 -9.270 1.00 67.69 105 GLU A C 1
ATOM 846 O O . GLU A 1 105 ? 24.162 -5.810 -10.360 1.00 67.69 105 GLU A O 1
ATOM 851 N N . ARG A 1 106 ? 24.193 -5.724 -8.113 1.00 59.91 106 ARG A N 1
ATOM 852 C CA . ARG A 1 106 ? 24.931 -4.470 -8.072 1.00 59.91 106 ARG A CA 1
ATOM 853 C C . ARG A 1 106 ? 26.305 -4.765 -8.684 1.00 59.91 106 ARG A C 1
ATOM 855 O O . ARG A 1 106 ? 26.977 -5.648 -8.153 1.00 59.91 106 ARG A O 1
ATOM 862 N N . PRO A 1 107 ? 26.724 -4.065 -9.753 1.00 65.94 107 PRO A N 1
ATOM 863 C CA . PRO A 1 107 ? 28.034 -4.294 -10.340 1.00 65.94 107 PRO A CA 1
ATOM 864 C C . PRO A 1 107 ? 29.097 -4.144 -9.250 1.00 65.94 107 PRO A C 1
ATOM 866 O O . PRO A 1 107 ? 29.156 -3.122 -8.554 1.00 65.94 107 PRO A O 1
ATOM 869 N N . GLU A 1 108 ? 29.880 -5.201 -9.050 1.00 62.81 108 GLU A N 1
ATOM 870 C CA . GLU A 1 108 ? 30.963 -5.232 -8.074 1.00 62.81 108 GLU A CA 1
ATOM 871 C C . GLU A 1 108 ? 31.968 -4.126 -8.435 1.00 62.81 108 GLU A C 1
ATOM 873 O O . GLU A 1 108 ? 32.675 -4.211 -9.434 1.00 62.81 108 GLU A O 1
ATOM 878 N N . GLY A 1 109 ? 31.977 -3.032 -7.667 1.00 66.19 109 GLY A N 1
ATOM 879 C CA . GLY A 1 109 ? 32.891 -1.903 -7.885 1.00 66.19 109 GLY A CA 1
ATOM 880 C C . GLY A 1 109 ? 32.275 -0.520 -7.687 1.00 66.19 109 GLY A C 1
ATOM 881 O O . GLY A 1 109 ? 32.995 0.422 -7.364 1.00 66.19 109 GLY A O 1
ATOM 882 N N . THR A 1 110 ? 30.951 -0.368 -7.782 1.00 53.09 110 THR A N 1
ATOM 883 C CA . THR A 1 110 ? 30.299 0.927 -7.523 1.00 53.09 110 THR A CA 1
ATOM 884 C C . THR A 1 110 ? 29.927 1.043 -6.044 1.00 53.09 110 THR A C 1
ATOM 886 O O . THR A 1 110 ? 28.770 0.912 -5.639 1.00 53.09 110 THR A O 1
ATOM 889 N N . HIS A 1 111 ? 30.933 1.276 -5.198 1.00 51.19 111 HIS A N 1
ATOM 890 C CA . HIS A 1 111 ? 30.726 1.724 -3.821 1.00 51.19 111 HIS A CA 1
ATOM 891 C C . HIS A 1 111 ? 30.219 3.174 -3.845 1.00 51.19 111 HIS A C 1
ATOM 893 O O . HIS A 1 111 ? 30.947 4.121 -3.558 1.00 51.19 111 HIS A O 1
ATOM 899 N N . VAL A 1 112 ? 28.942 3.368 -4.178 1.00 53.44 112 VAL A N 1
ATOM 900 C CA . VAL A 1 112 ? 28.255 4.602 -3.799 1.00 53.44 112 VAL A CA 1
ATOM 901 C C . VAL A 1 112 ? 28.117 4.521 -2.286 1.00 53.44 112 VAL A C 1
ATOM 903 O O . VAL A 1 112 ? 27.261 3.808 -1.760 1.00 53.44 112 VAL A O 1
ATOM 906 N N . GLY A 1 113 ? 29.050 5.154 -1.577 1.00 45.41 113 GLY A N 1
ATOM 907 C CA . GLY A 1 113 ? 28.984 5.307 -0.136 1.00 45.41 113 GLY A CA 1
ATOM 908 C C . GLY A 1 113 ? 27.724 6.087 0.201 1.00 45.41 113 GLY A C 1
ATOM 909 O O . GLY A 1 113 ? 27.742 7.313 0.227 1.00 45.41 113 GLY A O 1
ATOM 910 N N . VAL A 1 114 ? 26.620 5.381 0.448 1.00 47.00 114 VAL A N 1
ATOM 911 C CA . VAL A 1 114 ? 25.446 5.956 1.097 1.00 47.00 114 VAL A CA 1
ATOM 912 C C . VAL A 1 114 ? 25.872 6.193 2.540 1.00 47.00 114 VAL A C 1
ATOM 914 O O . VAL A 1 114 ? 25.661 5.362 3.420 1.00 47.00 114 VAL A O 1
ATOM 917 N N . GLN A 1 115 ? 26.588 7.294 2.764 1.00 49.25 115 GLN A N 1
ATOM 918 C CA . GLN A 1 115 ? 26.887 7.781 4.094 1.00 49.25 115 GLN A CA 1
ATOM 919 C C . GLN A 1 115 ? 25.532 8.104 4.713 1.00 49.25 115 GLN A C 1
ATOM 921 O O . GLN A 1 115 ? 24.877 9.078 4.348 1.00 49.25 115 GLN A O 1
ATOM 926 N N . ALA A 1 116 ? 25.062 7.204 5.574 1.00 42.06 116 ALA A N 1
ATOM 927 C CA . ALA A 1 116 ? 23.840 7.373 6.329 1.00 42.06 116 ALA A CA 1
ATOM 928 C C . ALA A 1 116 ? 24.018 8.587 7.250 1.00 42.06 116 ALA A C 1
ATOM 930 O O . ALA A 1 116 ? 24.462 8.465 8.390 1.00 42.06 116 ALA A O 1
ATOM 931 N N . CYS A 1 117 ? 23.705 9.777 6.744 1.00 40.47 117 CYS A N 1
ATOM 932 C CA . CYS A 1 117 ? 23.574 10.981 7.544 1.00 40.47 117 CYS A CA 1
ATOM 933 C C . CYS A 1 117 ? 22.301 10.840 8.383 1.00 40.47 117 CYS A C 1
ATOM 935 O O . CYS A 1 117 ? 21.233 11.318 8.013 1.00 40.47 117 CYS A O 1
ATOM 937 N N . MET A 1 118 ? 22.409 10.129 9.503 1.00 39.75 118 MET A N 1
ATOM 938 C CA . MET A 1 118 ? 21.444 10.193 10.595 1.00 39.75 118 MET A CA 1
ATOM 939 C C . MET A 1 118 ? 21.493 11.617 11.177 1.00 39.75 118 MET A C 1
ATOM 941 O O . MET A 1 118 ? 22.546 12.021 11.677 1.00 39.75 118 MET A O 1
ATOM 945 N N . PRO A 1 119 ? 20.410 12.415 11.125 1.00 49.81 119 PRO A N 1
ATOM 946 C CA . PRO A 1 119 ? 20.404 13.731 11.742 1.00 49.81 119 PRO A CA 1
ATOM 947 C C . PRO A 1 119 ? 20.205 13.557 13.249 1.00 49.81 119 PRO A C 1
ATOM 949 O O . PRO A 1 119 ? 19.100 13.318 13.730 1.00 49.81 119 PRO A O 1
ATOM 952 N N . GLY A 1 120 ? 21.302 13.657 13.996 1.00 54.72 120 GLY A N 1
ATOM 953 C CA . GLY A 1 120 ? 21.303 13.507 15.445 1.00 54.72 120 GLY A CA 1
ATOM 954 C C . GLY A 1 120 ? 22.466 14.235 16.106 1.00 54.72 120 GLY A C 1
ATOM 955 O O . GLY A 1 120 ? 23.428 13.612 16.526 1.00 54.72 120 GLY A O 1
ATOM 956 N N . VAL A 1 121 ? 22.302 15.551 16.265 1.00 53.78 121 VAL A N 1
ATOM 957 C CA . VAL A 1 121 ? 22.958 16.394 17.283 1.00 53.78 121 VAL A CA 1
ATOM 958 C C . VAL A 1 121 ? 24.461 16.680 17.109 1.00 53.78 121 VAL A C 1
ATOM 960 O O . VAL A 1 121 ? 25.300 16.172 17.840 1.00 53.78 121 VAL A O 1
ATOM 963 N N . ALA A 1 122 ? 24.797 17.647 16.253 1.00 44.78 122 ALA A N 1
ATOM 964 C CA . ALA A 1 122 ? 25.865 18.607 16.550 1.00 44.78 122 ALA A CA 1
ATOM 965 C C . ALA A 1 122 ? 25.655 19.883 15.729 1.00 44.78 122 ALA A C 1
ATOM 967 O O . ALA A 1 122 ? 25.508 19.841 14.510 1.00 44.78 122 ALA A O 1
ATOM 968 N N . LYS A 1 123 ? 25.636 21.034 16.408 1.00 52.12 123 LYS A N 1
ATOM 969 C CA . LYS A 1 123 ? 25.695 22.354 15.777 1.00 52.12 123 LYS A CA 1
ATOM 970 C C . LYS A 1 123 ? 27.054 22.475 15.085 1.00 52.12 123 LYS A C 1
ATOM 972 O O . LYS A 1 123 ? 28.043 22.775 15.744 1.00 52.12 123 LYS A O 1
ATOM 977 N N . PHE A 1 1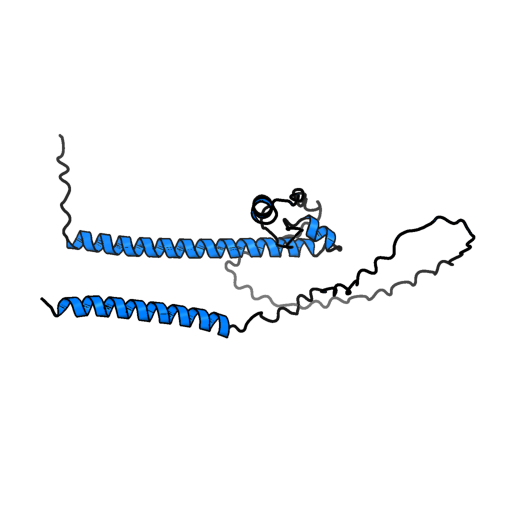24 ? 27.109 22.211 13.785 1.00 45.84 124 PHE A N 1
ATOM 978 C CA . PHE A 1 124 ? 28.314 22.413 12.991 1.00 45.84 124 PHE A CA 1
ATOM 979 C C . PHE A 1 124 ? 28.144 23.688 12.166 1.00 45.84 124 PHE A C 1
ATOM 981 O O . PHE A 1 124 ? 27.451 23.715 11.151 1.00 45.84 124 PHE A O 1
ATOM 988 N N . THR A 1 125 ? 28.743 24.778 12.638 1.00 57.28 125 THR A N 1
ATOM 989 C CA . THR A 1 125 ? 28.986 25.973 11.829 1.00 57.28 125 THR A CA 1
ATOM 990 C C . THR A 1 125 ? 29.997 25.606 10.750 1.00 57.28 125 THR A C 1
ATOM 992 O O . THR A 1 125 ? 31.199 25.589 11.003 1.00 57.28 125 THR A O 1
ATOM 995 N N . GLN A 1 126 ? 29.511 25.267 9.557 1.00 50.28 126 GLN A N 1
ATOM 996 C CA . GLN A 1 126 ? 30.362 24.985 8.410 1.00 50.28 126 GLN A CA 1
ATOM 997 C C . GLN A 1 126 ? 30.649 26.293 7.667 1.00 50.28 126 GLN A C 1
ATOM 999 O O . GLN A 1 126 ? 29.810 26.820 6.938 1.00 50.28 126 GLN A O 1
ATOM 1004 N N . THR A 1 127 ? 31.847 26.835 7.868 1.00 54.22 127 THR A N 1
ATOM 1005 C CA . THR A 1 127 ? 32.425 27.849 6.988 1.00 54.22 127 THR A CA 1
ATOM 1006 C C . THR A 1 127 ? 32.658 27.217 5.618 1.00 54.22 127 THR A C 1
ATOM 1008 O O . THR A 1 127 ? 33.477 26.318 5.440 1.00 54.22 127 THR A O 1
ATOM 1011 N N . ARG A 1 128 ? 31.870 27.659 4.638 1.00 48.31 128 ARG A N 1
ATOM 1012 C CA . ARG A 1 128 ? 31.945 27.223 3.245 1.00 48.31 128 ARG A CA 1
ATOM 1013 C C . ARG A 1 128 ? 33.134 27.910 2.571 1.00 48.31 128 ARG A C 1
ATOM 1015 O O . ARG A 1 128 ? 33.008 29.038 2.104 1.00 48.31 128 ARG A O 1
ATOM 1022 N N . THR A 1 129 ? 34.279 27.236 2.505 1.00 52.72 129 THR A N 1
ATOM 1023 C CA . THR A 1 129 ? 35.380 27.654 1.628 1.00 52.72 129 THR A CA 1
ATOM 1024 C C . THR A 1 129 ? 35.068 27.174 0.216 1.00 52.72 129 THR A C 1
ATOM 1026 O O . THR A 1 129 ? 35.026 25.976 -0.057 1.00 52.72 129 THR A O 1
ATOM 1029 N N . VAL A 1 130 ? 34.784 28.117 -0.677 1.00 50.00 130 VAL A N 1
ATOM 1030 C CA . VAL A 1 130 ? 34.519 27.849 -2.092 1.00 50.00 130 VAL A CA 1
ATOM 1031 C C . VAL A 1 130 ? 35.872 27.636 -2.774 1.00 50.00 130 VAL A C 1
ATOM 1033 O O . VAL A 1 130 ? 36.601 28.595 -3.005 1.00 50.00 130 VAL A O 1
ATOM 1036 N N . GLN A 1 131 ? 36.246 26.386 -3.054 1.00 47.38 131 GLN A N 1
ATOM 1037 C CA . GLN A 1 131 ? 37.330 26.103 -3.996 1.00 47.38 131 GLN A CA 1
ATOM 1038 C C . GLN A 1 131 ? 36.745 26.128 -5.408 1.00 47.38 131 GLN A C 1
ATOM 1040 O O . GLN A 1 131 ? 35.909 25.302 -5.770 1.00 47.38 131 GLN A O 1
ATOM 1045 N N . SER A 1 132 ? 37.158 27.118 -6.192 1.00 56.22 132 SER A N 1
ATOM 1046 C CA . SER A 1 132 ? 36.862 27.219 -7.616 1.00 56.22 132 SER A CA 1
ATOM 1047 C C . SER A 1 132 ? 37.599 26.112 -8.371 1.00 56.22 132 SER A C 1
ATOM 1049 O O . SER A 1 132 ? 38.822 26.153 -8.504 1.00 56.22 132 SER A O 1
ATOM 1051 N N . VAL A 1 133 ? 36.854 25.127 -8.867 1.00 49.41 133 VAL A N 1
ATOM 1052 C CA . VAL A 1 133 ? 37.353 24.119 -9.806 1.00 49.41 133 VAL A CA 1
ATOM 1053 C C . VAL A 1 133 ? 37.377 24.749 -11.198 1.00 49.41 133 VAL A C 1
ATOM 1055 O O . VAL A 1 133 ? 36.331 25.067 -11.759 1.00 49.41 133 VAL A O 1
ATOM 1058 N N . SER A 1 134 ? 38.577 24.960 -11.745 1.00 54.94 134 SER A N 1
ATOM 1059 C CA . SER A 1 134 ? 38.757 25.279 -13.165 1.00 54.94 134 SER A CA 1
ATOM 1060 C C . SER A 1 134 ? 38.488 24.029 -13.990 1.00 54.94 134 SER A C 1
ATOM 1062 O O . SER A 1 134 ? 39.236 23.056 -13.909 1.00 54.94 134 SER A O 1
ATOM 1064 N N . ILE A 1 135 ? 37.424 24.061 -14.785 1.00 49.56 135 ILE A N 1
ATOM 1065 C CA . ILE A 1 135 ? 37.122 23.030 -15.774 1.00 49.56 135 ILE A CA 1
ATOM 1066 C C . ILE A 1 135 ? 37.931 23.383 -17.025 1.00 49.56 135 ILE A C 1
ATOM 1068 O O . ILE A 1 135 ? 37.675 24.402 -17.663 1.00 49.56 135 ILE A O 1
ATOM 1072 N N . GLN A 1 136 ? 38.944 22.576 -17.344 1.00 45.34 136 GLN A N 1
ATOM 1073 C CA . GLN A 1 136 ? 39.652 22.679 -18.616 1.00 45.34 136 GLN A CA 1
ATOM 1074 C C . GLN A 1 136 ? 38.799 22.023 -19.701 1.00 45.34 136 GLN A C 1
ATOM 1076 O O . GLN A 1 136 ? 38.610 20.808 -19.720 1.00 45.34 136 GLN A O 1
ATOM 1081 N N . THR A 1 137 ? 38.266 22.852 -20.590 1.00 42.28 137 THR A N 1
ATOM 1082 C CA . THR A 1 137 ? 37.572 22.443 -21.808 1.00 42.28 137 THR A CA 1
ATOM 1083 C C . THR A 1 137 ? 38.588 21.799 -22.749 1.00 42.28 137 THR A C 1
ATOM 1085 O O . THR A 1 137 ? 39.440 22.489 -23.305 1.00 42.28 137 THR A O 1
ATOM 1088 N N . THR A 1 138 ? 38.529 20.479 -22.913 1.00 54.38 138 THR A N 1
ATOM 1089 C CA . THR A 1 138 ? 39.265 19.786 -23.975 1.00 54.38 138 THR A CA 1
ATOM 1090 C C . THR A 1 138 ? 38.364 19.674 -25.198 1.00 54.38 138 THR A C 1
ATOM 1092 O O . THR A 1 138 ? 37.232 19.199 -25.138 1.00 54.38 138 THR A O 1
ATOM 1095 N N . THR A 1 139 ? 38.857 20.230 -26.298 1.00 61.88 139 THR A N 1
ATOM 1096 C CA . THR A 1 139 ? 38.217 20.293 -27.610 1.00 61.88 139 THR A CA 1
ATOM 1097 C C . THR A 1 139 ? 38.126 18.888 -28.217 1.00 61.88 139 THR A C 1
ATOM 1099 O O . THR A 1 139 ? 39.150 18.206 -28.258 1.00 61.88 139 THR A O 1
ATOM 1102 N N . PRO A 1 140 ? 36.958 18.434 -28.707 1.00 60.06 140 PRO A N 1
ATOM 1103 C CA . PRO A 1 140 ? 36.858 17.154 -29.394 1.00 60.06 140 PRO A CA 1
ATOM 1104 C C . PRO A 1 140 ? 37.496 17.222 -30.789 1.00 60.06 140 PRO A C 1
ATOM 1106 O O . PRO A 1 140 ? 37.256 18.143 -31.570 1.00 60.06 140 PRO A O 1
ATOM 1109 N N . GLU A 1 141 ? 38.323 16.220 -31.066 1.00 69.19 141 GLU A N 1
ATOM 1110 C CA . GLU A 1 141 ? 39.035 15.979 -32.318 1.00 69.19 141 GLU A CA 1
ATOM 1111 C C . GLU A 1 141 ? 38.055 15.528 -33.428 1.00 69.19 141 GLU A C 1
ATOM 1113 O O . GLU A 1 141 ? 37.202 14.670 -33.176 1.00 69.19 141 GLU A O 1
ATOM 1118 N N . PRO A 1 142 ? 38.119 16.085 -34.653 1.00 67.12 142 PRO A N 1
ATOM 1119 C CA . PRO A 1 142 ? 37.229 15.687 -35.740 1.00 67.12 142 PRO A CA 1
ATOM 1120 C C . PRO A 1 142 ? 37.636 14.327 -36.324 1.00 67.12 142 PRO A C 1
ATOM 1122 O O . PRO A 1 142 ? 38.743 14.150 -36.828 1.00 67.12 142 PRO A O 1
ATOM 1125 N N . SER A 1 143 ? 36.709 13.368 -36.284 1.00 69.56 143 SER A N 1
ATOM 1126 C CA . SER A 1 143 ? 36.870 12.053 -36.915 1.00 69.56 143 SER A CA 1
ATOM 1127 C C . SER A 1 143 ? 36.873 12.154 -38.452 1.00 69.56 143 SER A C 1
ATOM 1129 O O . SER A 1 143 ? 36.077 12.917 -39.007 1.00 69.56 143 SER A O 1
ATOM 1131 N N . PRO A 1 144 ? 37.721 11.379 -39.156 1.00 65.06 144 PRO A N 1
ATOM 1132 C CA . PRO A 1 144 ? 37.808 11.400 -40.612 1.00 65.06 144 PRO A CA 1
ATOM 1133 C C . PRO A 1 144 ? 36.685 10.599 -41.286 1.00 65.06 144 PRO A C 1
ATOM 1135 O O . PRO A 1 144 ? 36.361 9.474 -40.905 1.00 65.06 144 PRO A O 1
ATOM 1138 N N . SER A 1 145 ? 36.127 11.201 -42.332 1.00 63.78 145 SER A N 1
ATOM 1139 C CA . SER A 1 145 ? 35.094 10.671 -43.220 1.00 63.78 145 SER A CA 1
ATOM 1140 C C . SER A 1 145 ? 35.561 9.420 -43.972 1.00 63.78 145 SER A C 1
ATOM 1142 O O . SER A 1 145 ? 36.592 9.449 -44.644 1.00 63.78 145 SER A O 1
ATOM 1144 N N . LEU A 1 146 ? 34.770 8.345 -43.928 1.00 68.88 146 LEU A N 1
ATOM 1145 C CA . LEU A 1 146 ? 34.932 7.191 -44.817 1.00 68.88 146 LEU A CA 1
ATOM 1146 C C . LEU A 1 146 ? 34.119 7.392 -46.112 1.00 68.88 146 LEU A C 1
ATOM 1148 O O . LEU A 1 146 ? 32.982 7.864 -46.042 1.00 68.88 146 LEU A O 1
ATOM 1152 N N . PRO A 1 147 ? 34.661 7.030 -47.289 1.00 66.44 147 PRO A N 1
ATOM 1153 C CA . PRO A 1 147 ? 33.933 7.092 -48.550 1.00 66.44 147 PRO A CA 1
ATOM 1154 C C . PRO A 1 147 ? 32.960 5.913 -48.697 1.00 66.44 147 PRO A C 1
ATOM 1156 O O . PRO A 1 147 ? 33.336 4.747 -48.589 1.00 66.44 147 PRO A O 1
ATOM 1159 N N . ILE A 1 148 ? 31.702 6.244 -48.988 1.00 53.34 148 ILE A N 1
ATOM 1160 C CA . ILE A 1 148 ? 30.655 5.311 -49.412 1.00 53.34 148 ILE A CA 1
ATOM 1161 C C . ILE A 1 148 ? 30.907 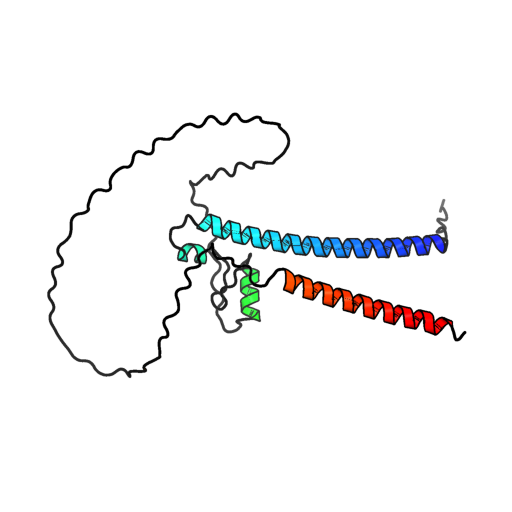4.962 -50.881 1.00 53.34 148 ILE A C 1
ATOM 1163 O O . ILE A 1 148 ? 30.850 5.837 -51.744 1.00 53.34 148 ILE A O 1
ATOM 1167 N N . ALA A 1 149 ? 31.158 3.686 -51.163 1.00 54.94 149 ALA A N 1
ATOM 1168 C CA . ALA A 1 149 ? 31.142 3.134 -52.510 1.00 54.94 149 ALA A CA 1
ATOM 1169 C C . ALA A 1 149 ? 30.002 2.112 -52.607 1.00 54.94 149 ALA A C 1
ATOM 1171 O O . ALA A 1 149 ? 30.054 1.045 -52.000 1.00 54.94 149 ALA A O 1
ATOM 1172 N N . VAL A 1 150 ? 28.969 2.480 -53.361 1.00 65.06 150 VAL A N 1
ATOM 1173 C CA . VAL A 1 150 ? 27.925 1.583 -53.875 1.00 65.06 150 VAL A CA 1
ATOM 1174 C C . VAL A 1 150 ? 28.390 1.088 -55.249 1.00 65.06 150 VAL A C 1
ATOM 1176 O O . VAL A 1 150 ? 28.959 1.876 -56.009 1.00 65.06 150 VAL A O 1
ATOM 1179 N N . PRO A 1 151 ? 28.164 -0.192 -55.582 1.00 60.69 151 PRO A N 1
ATOM 1180 C CA . PRO A 1 151 ? 27.330 -0.447 -56.756 1.00 60.69 151 PRO A CA 1
ATOM 1181 C C . PRO A 1 151 ? 26.312 -1.590 -56.572 1.00 60.69 151 PRO A C 1
ATOM 1183 O O . PRO A 1 151 ? 26.606 -2.646 -56.019 1.00 60.69 151 PRO A O 1
ATOM 1186 N N . VAL A 1 152 ? 25.121 -1.315 -57.106 1.00 60.53 152 VAL A N 1
ATOM 1187 C CA . VAL A 1 152 ? 23.994 -2.197 -57.479 1.00 60.53 152 VAL A CA 1
ATOM 1188 C C . VAL A 1 152 ? 24.377 -2.952 -58.778 1.00 60.53 152 VAL A C 1
ATOM 1190 O O . VAL A 1 152 ? 25.181 -2.389 -59.531 1.00 60.53 152 VAL A O 1
ATOM 1193 N N . PRO A 1 153 ? 23.935 -4.207 -59.038 1.00 62.25 153 PRO A N 1
ATOM 1194 C CA . PRO A 1 153 ? 22.718 -4.468 -59.852 1.00 62.25 153 PRO A CA 1
ATOM 1195 C C . PRO A 1 153 ? 21.888 -5.707 -59.408 1.00 62.25 153 PRO A C 1
ATOM 1197 O O . PRO A 1 153 ? 22.418 -6.584 -58.730 1.00 62.25 153 PRO A O 1
ATOM 1200 N N . GLU A 1 154 ? 20.545 -5.637 -59.501 1.00 53.22 154 GLU A N 1
ATOM 1201 C CA . GLU A 1 154 ? 19.644 -6.296 -60.501 1.00 53.22 154 GLU A CA 1
ATOM 1202 C C . GLU A 1 154 ? 19.633 -7.830 -60.389 1.00 53.22 154 GLU A C 1
ATOM 1204 O O . GLU A 1 154 ? 20.677 -8.445 -60.236 1.00 53.22 154 GLU A O 1
ATOM 1209 N N . GLU A 1 155 ? 18.552 -8.590 -60.485 1.00 55.16 155 GLU A N 1
ATOM 1210 C CA . GLU A 1 155 ? 17.099 -8.460 -60.611 1.00 55.16 155 GLU A CA 1
ATOM 1211 C C . GLU A 1 155 ? 16.569 -9.841 -60.147 1.00 55.16 155 GLU A C 1
ATOM 1213 O O . GLU A 1 155 ? 17.335 -10.801 -60.094 1.00 55.16 155 GLU A O 1
ATOM 1218 N N . GLU A 1 156 ? 15.292 -9.962 -59.785 1.00 52.50 156 GLU A N 1
ATOM 1219 C CA . GLU A 1 156 ? 14.376 -10.982 -60.333 1.00 52.50 156 GLU A CA 1
ATOM 1220 C C . GLU A 1 156 ? 13.086 -11.039 -59.504 1.00 52.50 156 GLU A C 1
ATOM 1222 O O . GLU A 1 156 ? 13.057 -10.942 -58.276 1.00 52.50 156 GLU A O 1
ATOM 1227 N N . ALA A 1 157 ? 12.004 -11.122 -60.265 1.00 50.03 157 ALA A N 1
ATOM 1228 C CA . ALA A 1 157 ? 10.614 -10.970 -59.899 1.00 50.03 157 ALA A CA 1
ATOM 1229 C C . ALA A 1 157 ? 10.089 -12.050 -58.939 1.00 50.03 157 ALA A C 1
ATOM 1231 O O . ALA A 1 157 ? 10.540 -13.193 -58.944 1.00 50.03 157 ALA A O 1
ATOM 1232 N N . GLY A 1 158 ? 9.051 -11.702 -58.173 1.00 44.19 158 GLY A N 1
ATOM 1233 C CA . GLY A 1 158 ? 8.335 -12.671 -57.345 1.00 44.19 158 GLY A CA 1
ATOM 1234 C C . GLY A 1 158 ? 7.146 -12.084 -56.592 1.00 44.19 158 GLY A C 1
ATOM 1235 O O . GLY A 1 158 ? 7.216 -11.885 -55.390 1.00 44.19 158 GLY A O 1
ATOM 1236 N N . GLU A 1 159 ? 6.096 -11.770 -57.347 1.00 43.81 159 GLU A N 1
ATOM 1237 C CA . GLU A 1 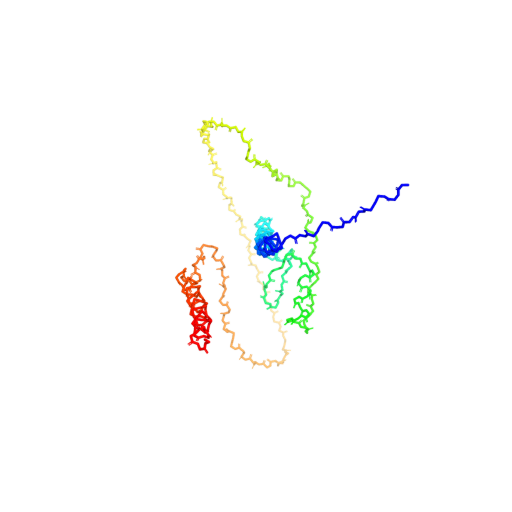159 ? 4.666 -11.879 -57.014 1.00 43.81 159 GLU A CA 1
ATOM 1238 C C . GLU A 1 159 ? 4.129 -11.597 -55.588 1.00 43.81 159 GLU A C 1
ATOM 1240 O O . GLU A 1 159 ? 4.337 -12.322 -54.622 1.00 43.81 159 GLU A O 1
ATOM 1245 N N . SER A 1 160 ? 3.217 -10.615 -55.583 1.00 53.62 160 SER A N 1
ATOM 1246 C CA . SER A 1 160 ? 1.931 -10.562 -54.869 1.00 53.62 160 SER A CA 1
ATOM 1247 C C . SER A 1 160 ? 1.918 -10.657 -53.342 1.00 53.62 160 SER A C 1
ATOM 1249 O O . SER A 1 160 ? 1.789 -11.742 -52.781 1.00 53.62 160 SER A O 1
ATOM 1251 N N . VAL A 1 161 ? 1.824 -9.501 -52.674 1.00 49.75 161 VAL A N 1
ATOM 1252 C CA . VAL A 1 161 ? 1.155 -9.403 -51.368 1.00 49.75 161 VAL A CA 1
ATOM 1253 C C . VAL A 1 161 ? 0.344 -8.106 -51.289 1.00 49.75 161 VAL A C 1
ATOM 1255 O O . VAL A 1 161 ? 0.873 -7.005 -51.339 1.00 49.75 161 VAL A O 1
ATOM 1258 N N . ILE A 1 162 ? -0.965 -8.324 -51.215 1.00 48.78 162 ILE A N 1
ATOM 1259 C CA . ILE A 1 162 ? -2.088 -7.489 -50.772 1.00 48.78 162 ILE A CA 1
ATOM 1260 C C . ILE A 1 162 ? -1.674 -6.208 -50.021 1.00 48.78 162 ILE A C 1
ATOM 1262 O O . ILE A 1 162 ? -1.234 -6.266 -48.874 1.00 48.78 162 ILE A O 1
ATOM 1266 N N . GLU A 1 163 ? -1.914 -5.053 -50.643 1.00 46.25 163 GLU A N 1
ATOM 1267 C CA . GLU A 1 163 ? -1.944 -3.755 -49.965 1.00 46.25 163 GLU A CA 1
ATOM 1268 C C . GLU A 1 163 ? -3.238 -3.664 -49.140 1.00 46.25 163 GLU A C 1
ATOM 1270 O O . GLU A 1 163 ? -4.330 -3.458 -49.668 1.00 46.25 163 GLU A O 1
ATOM 1275 N N . GLN A 1 164 ? -3.123 -3.865 -47.828 1.00 47.44 164 GLN A N 1
ATOM 1276 C CA . GLN A 1 164 ? -4.049 -3.270 -46.870 1.00 47.44 164 GLN A CA 1
ATOM 1277 C C . GLN A 1 164 ? -3.386 -1.996 -46.353 1.00 47.44 164 GLN A C 1
ATOM 1279 O O . GLN A 1 164 ? -2.463 -2.049 -45.543 1.00 47.44 164 GLN A O 1
ATOM 1284 N N . GLU A 1 165 ? -3.842 -0.854 -46.867 1.00 51.00 165 GLU A N 1
ATOM 1285 C CA . GLU A 1 165 ? -3.607 0.456 -46.266 1.00 51.00 165 GLU A CA 1
ATOM 1286 C C . GLU A 1 165 ? -4.279 0.478 -44.887 1.00 51.00 165 GLU A C 1
ATOM 1288 O O . GLU A 1 165 ? -5.454 0.819 -44.744 1.00 51.00 165 GLU A O 1
ATOM 1293 N N . GLU A 1 166 ? -3.544 0.069 -43.855 1.00 51.34 166 GLU A N 1
ATOM 1294 C CA . GLU A 1 166 ? -3.881 0.436 -42.488 1.00 51.34 166 GLU A CA 1
ATOM 1295 C C . GLU A 1 166 ? -3.327 1.835 -42.219 1.00 51.34 166 GLU A C 1
ATOM 1297 O O . GLU A 1 166 ? -2.126 2.095 -42.304 1.00 51.34 166 GLU A O 1
ATOM 1302 N N . ASP A 1 167 ? -4.252 2.742 -41.928 1.00 45.09 167 ASP A N 1
ATOM 1303 C CA . ASP A 1 167 ? -4.050 4.130 -41.538 1.00 45.09 167 ASP A CA 1
ATOM 1304 C C . ASP A 1 167 ? -3.187 4.192 -40.261 1.00 45.09 167 ASP A C 1
ATOM 1306 O O . ASP A 1 167 ? -3.676 4.161 -39.127 1.00 45.09 167 ASP A O 1
ATOM 1310 N N . VAL A 1 168 ? -1.861 4.209 -40.434 1.00 45.28 168 VAL A N 1
ATOM 1311 C CA . VAL A 1 168 ? -0.905 4.412 -39.343 1.00 45.28 168 VAL A CA 1
ATOM 1312 C C . VAL A 1 168 ? -0.962 5.882 -38.951 1.00 45.28 168 VAL A C 1
ATOM 1314 O O . VAL A 1 168 ? -0.153 6.706 -39.379 1.00 45.28 168 VAL A O 1
ATOM 1317 N N . THR A 1 169 ? -1.902 6.221 -38.070 1.00 55.50 169 THR A N 1
ATOM 1318 C CA . THR A 1 169 ? -1.772 7.441 -37.273 1.00 55.50 169 THR A CA 1
ATOM 1319 C C . THR A 1 169 ? -0.415 7.401 -36.565 1.00 55.50 169 THR A C 1
ATOM 1321 O O . THR A 1 169 ? -0.146 6.437 -35.840 1.00 55.50 169 THR A O 1
ATOM 1324 N N . PRO A 1 170 ? 0.457 8.411 -36.735 1.00 49.31 170 PRO A N 1
ATOM 1325 C CA . PRO A 1 170 ? 1.734 8.435 -36.047 1.00 49.31 170 PRO A CA 1
ATOM 1326 C C . PRO A 1 170 ? 1.470 8.463 -34.542 1.00 49.31 170 PRO A C 1
ATOM 1328 O O . PRO A 1 170 ? 0.933 9.436 -34.004 1.00 49.31 170 PRO A O 1
ATOM 1331 N N . MET A 1 171 ? 1.838 7.372 -33.864 1.00 41.25 171 MET A N 1
ATOM 1332 C CA . MET A 1 171 ? 1.917 7.304 -32.410 1.00 41.25 171 MET A CA 1
ATOM 1333 C C . MET A 1 171 ? 2.804 8.453 -31.951 1.00 41.25 171 MET A C 1
ATOM 1335 O O . MET A 1 171 ? 4.019 8.462 -32.139 1.00 41.25 171 MET A O 1
ATOM 1339 N N . ARG A 1 172 ? 2.143 9.459 -31.389 1.00 41.69 172 ARG A N 1
ATOM 1340 C CA . ARG A 1 172 ? 2.740 10.640 -30.793 1.00 41.69 172 ARG A CA 1
ATOM 1341 C C . ARG A 1 172 ? 3.716 10.160 -29.724 1.00 41.69 172 ARG A C 1
ATOM 1343 O O . ARG A 1 172 ? 3.293 9.716 -28.661 1.00 41.69 172 ARG A O 1
ATOM 1350 N N . THR A 1 173 ? 5.009 10.223 -30.023 1.00 41.84 173 THR A N 1
ATOM 1351 C CA . THR A 1 173 ? 6.090 9.944 -29.081 1.00 41.84 173 THR A CA 1
ATOM 1352 C C . THR A 1 173 ? 5.907 10.860 -27.875 1.00 41.84 173 THR A C 1
ATOM 1354 O O . THR A 1 173 ? 6.227 12.048 -27.925 1.00 41.84 173 THR A O 1
ATOM 1357 N N . LEU A 1 174 ? 5.326 10.337 -26.794 1.00 38.22 174 LEU A N 1
ATOM 1358 C CA . LEU A 1 174 ? 5.275 11.028 -25.514 1.00 38.22 174 LEU A CA 1
ATOM 1359 C C . LEU A 1 174 ? 6.675 10.942 -24.916 1.00 38.22 174 LEU A C 1
ATOM 1361 O O . LEU A 1 174 ? 7.010 10.038 -24.156 1.00 38.22 174 LEU A O 1
ATOM 1365 N N . VAL A 1 175 ? 7.516 11.898 -25.304 1.00 40.50 175 VAL A N 1
ATOM 1366 C CA . VAL A 1 175 ? 8.695 12.258 -24.528 1.00 40.50 175 VAL A CA 1
ATOM 1367 C C . VAL A 1 175 ? 8.166 12.718 -23.173 1.00 40.50 175 VAL A C 1
ATOM 1369 O O . VAL A 1 175 ? 7.550 13.780 -23.064 1.00 40.50 175 VAL A O 1
ATOM 1372 N N . TYR A 1 176 ? 8.334 11.884 -22.150 1.00 38.41 176 TYR A N 1
ATOM 1373 C CA . TYR A 1 176 ? 8.003 12.236 -20.776 1.00 38.41 176 TYR A CA 1
ATOM 1374 C C . TYR A 1 176 ? 8.973 13.326 -20.311 1.00 38.41 176 TYR A C 1
ATOM 1376 O O . TYR A 1 176 ? 10.032 13.044 -19.757 1.00 38.41 176 TYR A O 1
ATOM 1384 N N . ASN A 1 177 ? 8.613 14.587 -20.554 1.00 36.88 177 ASN A N 1
ATOM 1385 C CA . ASN A 1 177 ? 9.199 15.719 -19.851 1.00 36.88 177 ASN A CA 1
ATOM 1386 C C . ASN A 1 177 ? 8.789 15.605 -18.379 1.00 36.88 177 ASN A C 1
ATOM 1388 O O . ASN A 1 177 ? 7.646 15.880 -18.015 1.00 36.88 177 ASN A O 1
ATOM 1392 N N . VAL A 1 178 ? 9.730 15.185 -17.533 1.00 48.50 178 VAL A N 1
ATOM 1393 C CA . VAL A 1 178 ? 9.556 15.085 -16.072 1.00 48.50 178 VAL A CA 1
ATOM 1394 C C . VAL A 1 178 ? 9.280 16.463 -15.439 1.00 48.50 178 VAL A C 1
ATOM 1396 O O . VAL A 1 178 ? 8.740 16.535 -14.339 1.00 48.50 178 VAL A O 1
ATOM 1399 N N . ASP A 1 179 ? 9.510 17.552 -16.179 1.00 40.97 179 ASP A N 1
ATOM 1400 C CA . ASP A 1 179 ? 9.208 18.928 -15.769 1.00 40.97 179 ASP A CA 1
ATOM 1401 C C . ASP A 1 179 ? 7.766 19.391 -16.064 1.00 40.97 179 ASP A C 1
ATOM 1403 O O . ASP A 1 179 ? 7.412 20.534 -15.780 1.00 40.97 179 ASP A O 1
ATOM 1407 N N . GLN A 1 180 ? 6.895 18.522 -16.595 1.00 37.84 180 GLN A N 1
ATOM 1408 C CA . GLN A 1 180 ? 5.469 18.817 -16.797 1.00 37.84 180 GLN A CA 1
ATOM 1409 C C . GLN A 1 180 ? 4.556 17.901 -15.972 1.00 37.84 180 GLN A C 1
ATOM 1411 O O . GLN A 1 180 ? 3.561 17.372 -16.464 1.00 37.84 180 GLN A O 1
ATOM 1416 N N . TYR A 1 181 ? 4.823 17.772 -14.672 1.00 42.66 181 TYR A N 1
ATOM 1417 C CA . TYR A 1 181 ? 3.731 17.542 -13.723 1.00 42.66 181 TYR A CA 1
ATOM 1418 C C . TYR A 1 181 ? 2.941 18.848 -13.559 1.00 42.66 181 TYR A C 1
ATOM 1420 O O . TYR A 1 181 ? 3.056 19.558 -12.562 1.00 42.66 181 TYR A O 1
ATOM 1428 N N . ALA A 1 182 ? 2.118 19.169 -14.558 1.00 44.44 182 ALA A N 1
ATOM 1429 C CA . ALA A 1 182 ? 0.945 19.985 -14.297 1.00 44.44 182 ALA A CA 1
ATOM 1430 C C . ALA A 1 182 ? 0.030 19.164 -13.364 1.00 44.44 182 ALA A C 1
ATOM 1432 O O . ALA A 1 182 ? -0.243 17.997 -13.665 1.00 44.44 182 ALA A O 1
ATOM 1433 N N . PRO A 1 183 ? -0.407 19.708 -12.215 1.00 46.03 183 PRO A N 1
ATOM 1434 C CA . PRO A 1 183 ? -1.290 18.997 -11.302 1.00 46.03 183 PRO A CA 1
ATOM 1435 C C . PRO A 1 183 ? -2.586 18.640 -12.035 1.00 46.03 183 PRO A C 1
ATOM 1437 O O . PRO A 1 183 ? -3.352 19.509 -12.447 1.00 46.03 183 PRO A O 1
ATOM 1440 N N . ILE A 1 184 ? -2.809 17.342 -12.225 1.00 47.09 184 ILE A N 1
ATOM 1441 C CA . ILE A 1 184 ? -4.071 16.808 -12.725 1.00 47.09 184 ILE A CA 1
ATOM 1442 C C . ILE A 1 184 ? -5.126 17.096 -11.652 1.00 47.09 184 ILE A C 1
ATOM 1444 O O . ILE A 1 184 ? -5.130 16.454 -10.603 1.00 47.09 184 ILE A O 1
ATOM 1448 N N . GLY A 1 185 ? -5.997 18.064 -11.933 1.00 42.91 185 GLY A N 1
ATOM 1449 C CA . GLY A 1 185 ? -7.130 18.448 -11.092 1.00 42.91 185 GLY A CA 1
ATOM 1450 C C . GLY A 1 185 ? -6.743 19.444 -10.005 1.00 42.91 185 GLY A C 1
ATOM 1451 O O . GLY A 1 185 ? -5.890 19.167 -9.161 1.00 42.91 185 GLY A O 1
ATOM 1452 N N . GLY A 1 186 ? -7.378 20.617 -10.028 1.00 47.09 186 GLY A N 1
ATOM 1453 C CA . GLY A 1 186 ? -7.198 21.640 -9.008 1.00 47.09 186 GLY A CA 1
ATOM 1454 C C . GLY A 1 186 ? -7.416 21.047 -7.619 1.00 47.09 186 GLY A C 1
ATOM 1455 O O . GLY A 1 186 ? -8.332 20.257 -7.390 1.00 47.09 186 GLY A O 1
ATOM 1456 N N . GLN A 1 187 ? -6.568 21.437 -6.673 1.00 51.06 187 GLN A N 1
ATOM 1457 C CA . GLN A 1 187 ? -6.681 21.073 -5.257 1.00 51.06 187 GLN A CA 1
ATOM 1458 C C . GLN A 1 187 ? -8.090 21.356 -4.686 1.00 51.06 187 GLN A C 1
ATOM 1460 O O . GLN A 1 187 ? -8.503 20.731 -3.706 1.00 51.06 187 GLN A O 1
ATOM 1465 N N . ASP A 1 188 ? -8.833 22.249 -5.340 1.00 52.12 188 ASP A N 1
ATOM 1466 C CA . AS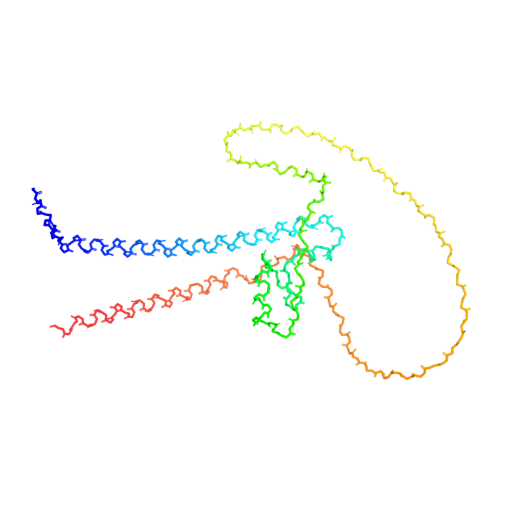P A 1 188 ? -10.202 22.641 -5.026 1.00 52.12 188 ASP A CA 1
ATOM 1467 C C . ASP A 1 188 ? -11.249 21.555 -5.340 1.00 52.12 188 ASP A C 1
ATOM 1469 O O . ASP A 1 188 ? -12.184 21.388 -4.557 1.00 52.12 188 ASP A O 1
ATOM 1473 N N . ASP A 1 189 ? -11.069 20.730 -6.380 1.00 52.59 189 ASP A N 1
ATOM 1474 C CA . ASP A 1 189 ? -12.047 19.686 -6.747 1.00 52.59 189 ASP A CA 1
ATOM 1475 C C . ASP A 1 189 ? -12.010 18.496 -5.778 1.00 52.59 189 ASP A C 1
ATOM 1477 O O . ASP A 1 189 ? -13.036 17.918 -5.410 1.00 52.59 189 ASP A O 1
ATOM 1481 N N . ILE A 1 190 ? -10.814 18.156 -5.288 1.00 56.62 190 ILE A N 1
ATOM 1482 C CA . ILE A 1 190 ? -10.651 17.121 -4.259 1.00 56.62 190 ILE A CA 1
ATOM 1483 C C . ILE A 1 190 ? -11.235 17.620 -2.933 1.00 56.62 190 ILE A C 1
ATOM 1485 O O . ILE A 1 190 ? -11.893 16.859 -2.220 1.00 56.62 190 ILE A O 1
ATOM 1489 N N . ARG A 1 191 ? -11.046 18.905 -2.608 1.00 64.94 191 ARG A N 1
ATOM 1490 C CA . ARG A 1 191 ? -11.603 19.518 -1.397 1.00 64.94 191 ARG A CA 1
ATOM 1491 C C . ARG A 1 191 ? -13.133 19.565 -1.436 1.00 64.94 191 ARG A C 1
ATOM 1493 O O . ARG A 1 191 ? -13.760 19.171 -0.454 1.00 64.94 191 ARG A O 1
ATOM 1500 N N . ALA A 1 192 ? -13.723 19.904 -2.583 1.00 65.94 192 ALA A N 1
ATOM 1501 C CA . ALA A 1 192 ? -15.171 19.898 -2.785 1.00 65.94 192 ALA A CA 1
ATOM 1502 C C . ALA A 1 192 ? -15.798 18.507 -2.567 1.00 65.94 192 ALA A C 1
ATOM 1504 O O . ALA A 1 192 ? -16.849 18.393 -1.933 1.00 65.94 192 ALA A O 1
ATOM 1505 N N . GLY A 1 193 ? -15.130 17.431 -3.002 1.00 74.19 193 GLY A N 1
ATOM 1506 C CA . GLY A 1 193 ? -15.591 16.059 -2.751 1.00 74.19 193 GLY A CA 1
ATOM 1507 C C . GLY A 1 193 ? -15.610 15.680 -1.262 1.00 74.19 193 GLY A C 1
ATOM 1508 O O . GLY A 1 193 ? -16.552 15.037 -0.782 1.00 74.19 193 GLY A O 1
ATOM 1509 N N . PHE A 1 194 ? -14.602 16.115 -0.497 1.00 71.19 194 PHE A N 1
ATOM 1510 C CA . PHE A 1 194 ? -14.559 15.894 0.953 1.00 71.19 194 PHE A CA 1
ATOM 1511 C C . PHE A 1 194 ? -15.602 16.725 1.706 1.00 71.19 194 PHE A C 1
ATOM 1513 O O . PHE A 1 194 ? -16.230 16.204 2.632 1.00 71.19 194 PHE A O 1
ATOM 1520 N N . ASP A 1 195 ? -15.826 17.974 1.299 1.00 80.25 195 ASP A N 1
ATOM 1521 C CA . ASP A 1 195 ? -16.821 18.847 1.925 1.00 80.25 195 ASP A CA 1
ATOM 1522 C C . ASP A 1 195 ? -18.255 18.362 1.648 1.00 80.25 195 ASP A C 1
ATOM 1524 O O . ASP A 1 195 ? -19.075 18.341 2.569 1.00 80.25 195 ASP A O 1
ATOM 1528 N N . HIS A 1 196 ? -18.541 17.843 0.447 1.00 82.31 196 HIS A N 1
ATOM 1529 C CA . HIS A 1 196 ? -19.833 17.220 0.132 1.00 82.31 196 HIS A CA 1
ATOM 1530 C C . HIS A 1 196 ? -20.103 15.975 0.994 1.00 82.31 196 HIS A C 1
ATOM 1532 O O . HIS A 1 196 ? -21.166 15.846 1.601 1.00 82.31 196 HIS A O 1
ATOM 1538 N N . THR A 1 197 ? -19.106 15.095 1.136 1.00 85.38 197 THR A N 1
ATOM 1539 C CA . THR A 1 197 ? -19.225 13.882 1.967 1.00 85.38 197 THR A CA 1
ATOM 1540 C C . THR A 1 197 ? -19.410 14.231 3.451 1.00 85.38 197 THR A C 1
ATOM 1542 O O . THR A 1 197 ? -20.182 13.589 4.165 1.00 85.38 197 THR A O 1
ATOM 1545 N N . ARG A 1 198 ? -18.721 15.275 3.936 1.00 89.12 198 ARG A N 1
ATOM 1546 C CA . ARG A 1 198 ? -18.865 15.769 5.313 1.00 89.12 198 ARG A CA 1
ATOM 1547 C C . ARG A 1 198 ? -20.252 16.374 5.553 1.00 89.12 198 ARG A C 1
ATOM 1549 O O . ARG A 1 198 ? -20.825 16.126 6.612 1.00 89.12 198 ARG A O 1
ATOM 1556 N N . ALA A 1 199 ? -20.792 17.125 4.593 1.00 88.38 199 ALA A N 1
ATOM 1557 C CA . ALA A 1 199 ? -22.141 17.682 4.672 1.00 88.38 199 ALA A CA 1
ATOM 1558 C C . ALA A 1 199 ? -23.213 16.580 4.695 1.00 88.38 199 ALA A C 1
ATOM 1560 O O . ALA A 1 199 ? -24.132 16.644 5.508 1.00 88.38 199 ALA A O 1
ATOM 1561 N N . GLN A 1 200 ? -23.053 15.529 3.884 1.00 90.88 200 GLN A N 1
ATOM 1562 C CA . GLN A 1 200 ? -23.977 14.393 3.869 1.00 90.88 200 GLN A CA 1
ATOM 1563 C C . GLN A 1 200 ? -24.011 13.659 5.219 1.00 90.88 200 GLN A C 1
ATOM 1565 O O . GLN A 1 200 ? -25.087 13.436 5.769 1.00 90.88 200 GLN A O 1
ATOM 1570 N N . MET A 1 201 ? -22.848 13.368 5.816 1.00 89.44 201 MET A N 1
ATOM 1571 C CA . MET A 1 201 ? -22.810 12.739 7.145 1.00 89.44 201 MET A CA 1
ATOM 1572 C C . MET A 1 201 ? -23.368 13.641 8.255 1.00 89.44 201 MET A C 1
ATOM 1574 O O . MET A 1 201 ? -23.928 13.140 9.230 1.00 89.44 201 MET A O 1
ATOM 1578 N N . ALA A 1 202 ? -23.209 14.964 8.142 1.00 92.19 202 ALA A N 1
ATOM 1579 C CA . ALA A 1 202 ? -23.797 15.902 9.095 1.00 92.19 202 ALA A CA 1
ATOM 1580 C C . ALA A 1 202 ? -25.333 15.888 9.018 1.00 92.19 202 ALA A C 1
ATOM 1582 O O . ALA A 1 202 ? -25.983 15.804 10.059 1.00 92.19 202 ALA A O 1
ATOM 1583 N N . ALA A 1 203 ? -25.895 15.875 7.805 1.00 92.56 203 ALA A N 1
ATOM 1584 C CA . ALA A 1 203 ? -27.336 15.788 7.583 1.00 92.56 203 ALA A CA 1
ATOM 1585 C C . ALA A 1 203 ? -27.925 14.455 8.082 1.00 92.56 203 ALA A C 1
ATOM 1587 O O . ALA A 1 203 ? -28.946 14.448 8.768 1.00 92.56 203 ALA A O 1
ATOM 1588 N N . GLU A 1 204 ? -27.258 13.328 7.817 1.00 93.81 204 GLU A N 1
ATOM 1589 C CA . GLU A 1 204 ? -27.679 12.015 8.330 1.00 93.81 204 GLU A CA 1
ATOM 1590 C C . GLU A 1 204 ? -27.646 11.966 9.865 1.00 93.81 204 GLU A C 1
ATOM 1592 O O . GLU A 1 204 ? -28.560 11.439 10.501 1.00 93.81 204 GLU A O 1
ATOM 1597 N N . ARG A 1 205 ? -26.627 12.573 10.488 1.00 95.12 205 ARG A N 1
ATOM 1598 C CA . ARG A 1 205 ? -26.533 12.665 11.950 1.00 95.12 205 ARG A CA 1
ATOM 1599 C C . ARG A 1 205 ? -27.651 13.520 12.547 1.00 95.12 205 ARG A C 1
ATOM 1601 O O . ARG A 1 205 ? -28.188 13.148 13.589 1.00 95.12 205 ARG A O 1
ATOM 1608 N N . GLU A 1 206 ? -27.995 14.645 11.926 1.00 94.38 206 GLU A N 1
ATOM 1609 C CA . GLU A 1 206 ? -29.121 15.475 12.371 1.00 94.38 206 GLU A CA 1
ATOM 1610 C C . GLU A 1 206 ? -30.462 14.754 12.219 1.00 94.38 206 GLU A C 1
ATOM 1612 O O . GLU A 1 206 ? -31.275 14.812 13.140 1.00 94.38 206 GLU A O 1
ATOM 1617 N N . ALA A 1 207 ? -30.669 14.006 11.132 1.00 93.06 207 ALA A N 1
ATOM 1618 C CA . ALA A 1 207 ? -31.879 13.209 10.935 1.00 93.06 207 ALA A CA 1
ATOM 1619 C C . ALA A 1 207 ? -32.061 12.153 12.042 1.00 93.06 207 ALA A C 1
ATOM 1621 O O . ALA A 1 207 ? -33.136 12.050 12.632 1.00 93.06 207 ALA A O 1
ATOM 1622 N N . VAL A 1 208 ? -30.990 11.435 12.398 1.00 94.44 208 VAL A N 1
ATOM 1623 C CA . VAL A 1 208 ? -31.015 10.447 13.493 1.00 94.44 208 VAL A CA 1
ATOM 1624 C C . VAL A 1 208 ? -31.288 11.112 14.846 1.00 94.44 208 VAL A C 1
ATOM 1626 O O . VAL A 1 208 ? -32.043 10.586 15.664 1.00 94.44 208 VAL A O 1
ATOM 1629 N N . LEU A 1 209 ? -30.698 12.283 15.107 1.00 93.44 209 LEU A N 1
ATOM 1630 C CA . LEU A 1 209 ? -30.959 13.026 16.343 1.00 93.44 209 LEU A CA 1
ATOM 1631 C C . LEU A 1 209 ? -32.406 13.529 16.413 1.00 93.44 209 LEU A C 1
ATOM 1633 O O . LEU A 1 209 ? -33.011 13.465 17.481 1.00 93.44 209 LEU A O 1
ATOM 1637 N N . ALA A 1 210 ? -32.976 13.981 15.296 1.00 90.69 210 ALA A N 1
ATOM 1638 C CA . ALA A 1 210 ? -34.370 14.403 15.230 1.00 90.69 210 ALA A CA 1
ATOM 1639 C C . ALA A 1 210 ? -35.334 13.238 15.516 1.00 90.69 210 ALA A C 1
ATOM 1641 O O . ALA A 1 210 ? -36.292 13.411 16.269 1.00 90.69 210 ALA A O 1
ATOM 1642 N N . GLU A 1 211 ? -35.048 12.038 15.006 1.00 91.56 211 GLU A N 1
ATOM 1643 C CA . GLU A 1 211 ? -35.838 10.830 15.281 1.00 91.56 211 GLU A CA 1
ATOM 1644 C C . GLU A 1 211 ? -35.777 10.429 16.770 1.00 91.56 211 GLU A C 1
ATOM 1646 O O . GLU A 1 211 ? -36.796 10.132 17.403 1.00 91.56 211 GLU A O 1
ATOM 1651 N N . LEU A 1 212 ? -34.594 10.518 17.384 1.00 85.94 212 LEU A N 1
ATOM 1652 C CA . LEU A 1 212 ? -34.401 10.236 18.811 1.00 85.94 212 LEU A CA 1
ATOM 1653 C C . LEU A 1 212 ? -35.064 11.269 19.737 1.00 85.94 212 LEU A C 1
ATOM 1655 O O . LEU A 1 212 ? -35.464 10.931 20.852 1.00 85.94 212 LEU A O 1
ATOM 1659 N N . VAL A 1 213 ? -35.172 12.529 19.309 1.00 89.12 213 VAL A N 1
ATOM 1660 C CA . VAL A 1 213 ? -35.846 13.582 20.085 1.00 89.12 213 VAL A CA 1
ATOM 1661 C C . VAL A 1 213 ? -37.363 13.515 19.892 1.00 89.12 213 VAL A C 1
ATOM 1663 O O . VAL A 1 213 ? -38.105 13.651 20.865 1.00 89.12 213 VAL A O 1
ATOM 1666 N N . GLY A 1 214 ? -37.836 13.236 18.673 1.00 80.25 214 GLY A N 1
ATOM 1667 C CA . GLY A 1 214 ? -39.264 13.108 18.364 1.00 80.25 214 GLY A CA 1
ATOM 1668 C C . GLY A 1 214 ? -39.934 11.936 19.084 1.00 80.25 214 GLY A C 1
ATOM 1669 O O . GLY A 1 214 ? -41.060 12.059 19.561 1.00 80.25 214 GLY A O 1
ATOM 1670 N N . THR A 1 215 ? -39.215 10.828 19.267 1.00 69.00 215 THR A N 1
ATOM 1671 C CA . THR A 1 215 ? -39.714 9.653 20.002 1.00 69.00 215 THR A CA 1
ATOM 1672 C C . THR A 1 215 ? -39.863 9.876 21.513 1.00 69.00 215 THR A C 1
ATOM 1674 O O . THR A 1 215 ? -40.573 9.116 22.166 1.00 69.00 215 THR A O 1
ATOM 1677 N N . ARG A 1 216 ? -39.272 10.940 22.082 1.00 68.88 216 ARG A N 1
ATOM 1678 C CA . ARG A 1 216 ? -39.396 11.288 23.512 1.00 68.88 216 ARG A CA 1
ATOM 1679 C C . ARG A 1 216 ? -40.575 12.204 23.859 1.00 68.88 216 ARG A C 1
ATOM 1681 O O . ARG A 1 216 ? -40.830 12.393 25.038 1.00 68.88 216 ARG A O 1
ATOM 1688 N N . SER A 1 217 ? -41.287 12.768 22.879 1.00 58.44 217 SER A N 1
ATOM 1689 C CA . SER A 1 217 ? -42.468 13.628 23.123 1.00 58.44 217 SER A CA 1
ATOM 1690 C C . SER A 1 217 ? -43.812 12.885 23.107 1.00 58.44 217 SER A C 1
ATOM 1692 O O . SER A 1 217 ? -44.853 13.520 23.241 1.00 58.44 217 SER A O 1
ATOM 1694 N N . LEU A 1 218 ? -43.813 11.559 22.925 1.00 57.47 218 LEU A N 1
ATOM 1695 C CA . LEU A 1 218 ? -45.031 10.734 22.853 1.00 57.47 218 LEU A CA 1
ATOM 1696 C C . LEU A 1 218 ? -45.175 9.730 24.017 1.00 57.47 218 LEU A C 1
ATOM 1698 O O . LEU A 1 218 ? -46.003 8.824 23.931 1.00 57.47 218 LEU A O 1
ATOM 1702 N N . GLN A 1 219 ? -44.394 9.885 25.091 1.00 54.31 219 GLN A N 1
ATOM 1703 C CA . GLN A 1 219 ? -44.559 9.169 26.366 1.00 54.31 219 GLN A CA 1
ATOM 1704 C C . GLN A 1 219 ? -44.897 10.158 27.476 1.00 54.31 219 GLN A C 1
ATOM 1706 O O . GLN A 1 219 ? -45.738 9.795 28.325 1.00 54.31 219 GLN A O 1
#

InterPro domains:
  IPR013087 Zinc finger C2H2-type [PS00028] (71-92)